Protein AF-A0A3D1LB36-F1 (afdb_monomer)

Foldseek 3Di:
DVVVVVVLVVLQVVLVVLLVVLVCCLVPVLVVLLVVLVLLLVQLVQLLVLCVVQDADPDAGSWWQFPNDTGRHQVVQLVSVVVVQVPADAQDWAFTGADSRFTWTWHQDDPVRFIWIWGDTSDTFIFGDDPDSNVRSVRVVVSSVCSVVVSVVSVVVSVVSVVVNVVSVVSRPDDRDD

Sequence (178 aa):
MDVDVARLKLMRASHQSQQYKLEDNLLRYFPEQIEAAKNAIAGLETDMQTVAAHPHPTDGFAGMEVKGDLLTDKDNAGAALLEAFKEVKDSEPVPVGSYRGFQTALTAEGFYMDCILTLKGQMSHRVELGKDARGNLTRIDNVLNAIPARLNSQKVYLENLYAQMEAAKTELGKPFPQ

Nearest PDB structures (foldseek):
  6pwb-assembly1_AR  TM=3.846E-01  e=2.590E+00  Leptospira biflexa serovar Patoc strain 'Patoc 1 (Paris)'
  1g73-assembly2_B  TM=5.240E-01  e=9.668E+00  Homo sapiens
  3ppt-assembly1_A  TM=4.320E-01  e=4.278E+00  Doryteuthis pealeii

Radius of gyration: 24.45 Å; Cα contacts (8 Å, |Δi|>4): 223; chains: 1; bounding box: 52×22×76 Å

Solvent-accessible surface area (backbone atoms only — not comparable to full-atom values): 9719 Å² total; per-residue (Å²): 111,73,67,57,55,54,50,54,52,50,52,52,52,51,51,53,53,49,45,56,51,42,52,50,34,66,74,44,52,50,56,53,54,47,51,51,35,51,54,50,41,56,22,43,55,52,40,50,50,41,40,65,77,34,60,71,52,96,74,83,61,72,40,35,33,49,80,81,44,81,28,65,48,64,67,61,38,22,48,49,53,57,56,57,50,74,74,52,86,40,71,65,73,42,79,39,35,35,47,53,85,21,45,28,26,37,27,24,41,75,95,85,48,48,38,32,42,34,39,43,59,77,43,79,46,75,34,81,51,66,92,46,37,64,58,35,56,51,50,50,51,50,55,63,70,40,46,66,59,54,38,50,53,38,53,54,48,43,54,50,50,53,55,50,50,54,52,43,60,67,57,48,86,63,76,81,85,129

pLDDT: mean 94.03, std 5.89, range [62.91, 98.81]

Secondary structure (DSSP, 8-state):
-HHHHHHHHHHHHHHHHHHHHHHHIIIIIHHHHHHHHHHHHHHHHHHHHHHHHSPPPSSS---EEETTEEE-SHHHHHHHHHHHHTT--SSS-EEEEEETTEEEEEEEETTTTEEEEEEESSSEEEEEE-S-HHHHHHHHHHHHHTHHHHHHHHHHHHHHHHHHHHHHHHHTTPPPP-

Mean predicted aligned error: 5.09 Å

Structure (mmCIF, N/CA/C/O backbone):
data_AF-A0A3D1LB36-F1
#
_entry.id   AF-A0A3D1LB36-F1
#
loop_
_atom_site.group_PDB
_atom_site.id
_atom_site.type_symbol
_atom_site.label_atom_id
_atom_site.label_alt_id
_atom_site.label_comp_id
_atom_site.label_asym_id
_atom_site.label_entity_id
_atom_site.label_seq_id
_atom_site.pdbx_PDB_ins_code
_atom_site.Cartn_x
_atom_site.Cartn_y
_atom_site.Cartn_z
_atom_site.occupancy
_atom_site.B_iso_or_equiv
_atom_site.auth_seq_id
_atom_site.auth_comp_id
_atom_site.auth_asym_id
_atom_site.auth_atom_id
_atom_site.pdbx_PDB_model_num
ATOM 1 N N . MET A 1 1 ? -18.351 -12.244 52.037 1.00 62.91 1 MET A N 1
ATOM 2 C CA . MET A 1 1 ? -18.843 -10.890 52.379 1.00 62.91 1 MET A CA 1
ATOM 3 C C . MET A 1 1 ? -17.861 -9.813 51.919 1.00 62.91 1 MET A C 1
ATOM 5 O O . MET A 1 1 ? -18.181 -9.172 50.931 1.00 62.91 1 MET A O 1
ATOM 9 N N . ASP A 1 2 ? -16.657 -9.653 52.487 1.00 72.06 2 ASP A N 1
ATOM 10 C CA . ASP A 1 2 ? -15.726 -8.594 52.017 1.00 72.06 2 ASP A CA 1
ATOM 11 C C . ASP A 1 2 ? -15.156 -8.820 50.602 1.00 72.06 2 ASP A C 1
ATOM 13 O O . ASP A 1 2 ? -15.007 -7.876 49.823 1.00 72.06 2 ASP A O 1
ATOM 17 N N . VAL A 1 3 ? -14.895 -10.077 50.229 1.00 77.75 3 VAL A N 1
ATOM 18 C CA . VAL A 1 3 ? -14.378 -10.441 48.894 1.00 77.75 3 VAL A CA 1
ATOM 19 C C . VAL A 1 3 ? -15.403 -10.157 47.788 1.00 77.75 3 VAL A C 1
ATOM 21 O O . VAL A 1 3 ? -15.044 -9.666 46.717 1.00 77.75 3 VAL A O 1
ATOM 24 N N . ASP A 1 4 ? -16.687 -10.397 48.058 1.00 80.50 4 ASP A N 1
ATOM 25 C CA . ASP A 1 4 ? -17.778 -10.199 47.094 1.00 80.50 4 ASP A CA 1
ATOM 26 C C . ASP A 1 4 ? -18.005 -8.708 46.810 1.00 80.50 4 ASP A C 1
ATOM 28 O O . ASP A 1 4 ? -18.163 -8.298 45.659 1.00 80.50 4 ASP A O 1
ATOM 32 N N . VAL A 1 5 ? -17.921 -7.871 47.849 1.00 82.25 5 VAL A N 1
ATOM 33 C CA . VAL A 1 5 ? -18.026 -6.409 47.732 1.00 82.25 5 VAL A CA 1
ATOM 34 C C . VAL A 1 5 ? -16.826 -5.822 46.983 1.00 82.25 5 VAL A C 1
ATOM 36 O O . VAL A 1 5 ? -17.001 -4.944 46.134 1.00 82.25 5 VAL A O 1
ATOM 39 N N . ALA A 1 6 ? -15.609 -6.304 47.255 1.00 83.25 6 ALA A N 1
ATOM 40 C CA . ALA A 1 6 ? -14.412 -5.878 46.529 1.00 83.25 6 ALA A CA 1
ATOM 41 C C . ALA A 1 6 ? -14.496 -6.238 45.035 1.00 83.25 6 ALA A C 1
ATOM 43 O O . ALA A 1 6 ? -14.196 -5.403 44.176 1.00 83.25 6 ALA A O 1
ATOM 44 N N . ARG A 1 7 ? -14.983 -7.445 44.718 1.00 84.75 7 ARG A N 1
ATOM 45 C CA . ARG A 1 7 ? -15.194 -7.908 43.340 1.00 84.75 7 ARG A CA 1
ATOM 46 C C . ARG A 1 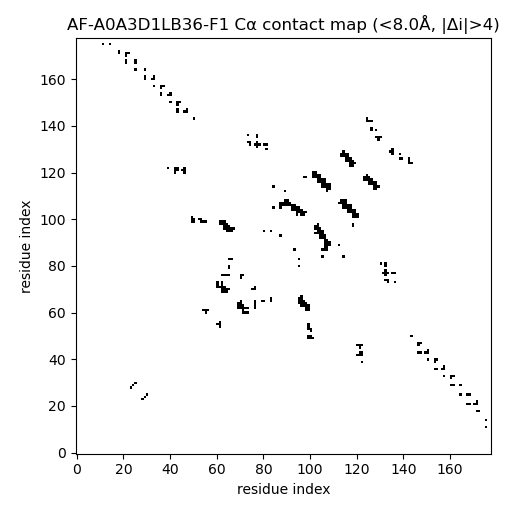7 ? -16.232 -7.060 42.600 1.00 84.75 7 ARG A C 1
ATOM 48 O O . ARG A 1 7 ? -15.962 -6.623 41.483 1.00 84.75 7 ARG A O 1
ATOM 55 N N . LEU A 1 8 ? -17.371 -6.768 43.229 1.00 87.50 8 LEU A N 1
ATOM 56 C CA . LEU A 1 8 ? -18.418 -5.906 42.664 1.00 87.50 8 LEU A CA 1
ATOM 57 C C . LEU A 1 8 ? -17.908 -4.489 42.361 1.00 87.50 8 LEU A C 1
ATOM 59 O O . LEU A 1 8 ? -18.172 -3.949 41.287 1.00 87.50 8 LEU A O 1
ATOM 63 N N . LYS A 1 9 ? -17.130 -3.888 43.273 1.00 86.69 9 LYS A N 1
ATOM 64 C CA . LYS A 1 9 ? -16.525 -2.561 43.056 1.00 86.69 9 LYS A CA 1
ATOM 65 C C . LYS A 1 9 ? -15.567 -2.553 41.865 1.00 86.69 9 LYS A C 1
ATOM 67 O O . LYS A 1 9 ? -15.630 -1.633 41.051 1.00 86.69 9 LYS A O 1
ATOM 72 N N . LEU A 1 10 ? -14.721 -3.579 41.741 1.00 89.69 10 LEU A N 1
ATOM 73 C CA . LEU A 1 10 ? -13.804 -3.720 40.609 1.00 89.69 10 LEU A CA 1
ATOM 74 C C . LEU A 1 10 ? -14.565 -3.851 39.283 1.00 89.69 10 LEU A C 1
ATOM 76 O O . LEU A 1 10 ? -14.235 -3.171 38.313 1.00 89.69 10 LEU A O 1
ATOM 80 N N . MET A 1 11 ? -15.613 -4.678 39.249 1.00 89.50 11 MET A N 1
ATOM 81 C CA . MET A 1 11 ? -16.450 -4.857 38.059 1.00 89.50 11 MET A CA 1
ATOM 82 C C . MET A 1 11 ? -17.141 -3.552 37.644 1.00 89.50 11 MET A C 1
ATOM 84 O O . MET A 1 11 ? -17.136 -3.206 36.464 1.00 89.50 11 MET A O 1
ATOM 88 N N . ARG A 1 12 ? -17.665 -2.781 38.603 1.00 88.69 12 ARG A N 1
ATOM 89 C CA . ARG A 1 12 ? -18.282 -1.476 38.331 1.00 88.69 12 ARG A CA 1
ATOM 90 C C . ARG A 1 12 ? -17.274 -0.460 37.787 1.00 88.69 12 ARG A C 1
ATOM 92 O O . ARG A 1 12 ? -17.586 0.248 36.832 1.00 88.69 12 ARG A O 1
ATOM 99 N N . ALA A 1 13 ? -16.069 -0.410 38.356 1.00 90.50 13 ALA A N 1
ATOM 100 C CA . ALA A 1 13 ? -14.991 0.444 37.856 1.00 90.50 13 ALA A CA 1
ATOM 101 C C . ALA A 1 13 ? -14.563 0.052 36.428 1.00 90.50 13 ALA A C 1
ATOM 103 O O . ALA A 1 13 ? -14.391 0.921 35.574 1.00 90.50 13 ALA A O 1
ATOM 104 N N . SER A 1 14 ? -14.469 -1.252 36.142 1.00 90.38 14 SER A N 1
ATOM 105 C CA . SER A 1 14 ? -14.195 -1.768 34.796 1.00 90.38 14 SER A CA 1
ATOM 106 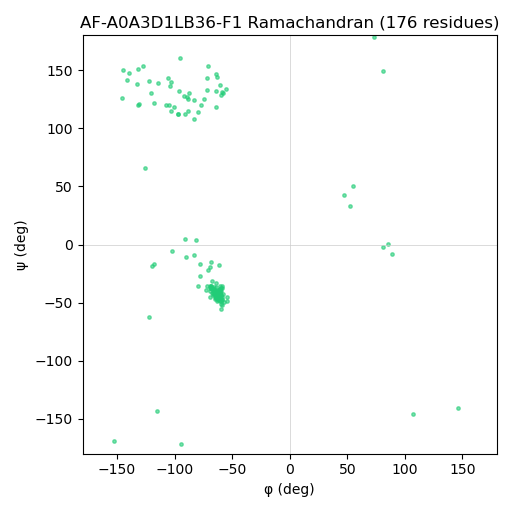C C . SER A 1 14 ? -15.283 -1.367 33.800 1.00 90.38 14 SER A C 1
ATOM 108 O O . SER A 1 14 ? -14.967 -0.898 32.710 1.00 90.38 14 SER A O 1
ATOM 110 N N . HIS A 1 15 ? -16.556 -1.498 34.180 1.00 91.38 15 HIS A N 1
ATOM 111 C CA . HIS A 1 15 ? -17.682 -1.087 33.344 1.00 91.38 15 HIS A CA 1
ATOM 112 C C . HIS A 1 15 ? -17.633 0.412 33.030 1.00 91.38 15 HIS A C 1
ATOM 114 O O . HIS A 1 15 ? -17.757 0.809 31.878 1.00 91.38 15 HIS A O 1
ATOM 120 N N . GLN A 1 16 ? -17.385 1.258 34.033 1.00 91.62 16 GLN A N 1
ATOM 121 C CA . GLN A 1 16 ? -17.263 2.699 33.819 1.00 91.62 16 GLN A CA 1
ATOM 122 C C . GLN A 1 16 ? -16.087 3.048 32.892 1.00 91.62 16 GLN A C 1
ATOM 124 O O . GLN A 1 16 ? -16.238 3.866 31.989 1.00 91.62 16 GLN A O 1
ATOM 129 N N . SER A 1 17 ? -14.934 2.392 33.058 1.00 93.56 17 SER A N 1
ATOM 130 C CA . SER A 1 17 ? -13.799 2.566 32.143 1.00 93.56 17 SER A CA 1
ATOM 131 C C . SER A 1 17 ? -14.138 2.134 30.713 1.00 93.56 17 SER A C 1
ATOM 133 O O . SER A 1 17 ? -13.740 2.806 29.764 1.00 93.56 17 SER A O 1
ATOM 135 N N . GLN A 1 18 ? -14.888 1.041 30.547 1.00 93.69 18 GLN A N 1
ATOM 136 C CA . GLN A 1 18 ? -15.347 0.584 29.237 1.00 93.69 18 GLN A CA 1
ATOM 137 C C . GLN A 1 18 ? -16.259 1.617 28.567 1.00 93.69 18 GLN A C 1
ATOM 139 O O . GLN A 1 18 ? -16.066 1.896 27.389 1.00 93.69 18 GLN A O 1
ATOM 144 N N . GLN A 1 19 ? -17.194 2.216 29.308 1.00 95.69 19 GLN A N 1
ATOM 145 C CA . GLN A 1 19 ? -18.080 3.260 28.783 1.00 95.69 19 GLN A CA 1
ATOM 146 C C . GLN A 1 19 ? -17.279 4.463 28.260 1.00 95.69 19 GLN A C 1
ATOM 148 O O . GLN A 1 19 ? -17.449 4.839 27.106 1.00 95.69 19 GLN A O 1
ATOM 153 N N . TYR A 1 20 ? -16.310 4.974 29.030 1.00 94.19 20 TYR A N 1
ATOM 154 C CA . TYR A 1 20 ? -15.452 6.074 28.563 1.00 94.19 20 TYR A CA 1
ATOM 155 C C . TYR A 1 20 ? -14.645 5.723 27.307 1.00 94.19 20 TYR A C 1
ATOM 157 O O . TYR A 1 20 ? -14.489 6.557 26.419 1.00 94.19 20 TYR A O 1
ATOM 165 N N . LYS A 1 21 ? -14.148 4.484 27.197 1.00 94.94 21 LYS A N 1
ATOM 166 C CA . LYS A 1 21 ? -13.454 4.027 25.982 1.00 94.94 21 LYS A CA 1
ATOM 167 C C . LYS A 1 21 ? -14.388 3.955 24.776 1.00 94.94 21 LYS A C 1
ATOM 169 O O . LYS A 1 21 ? -13.963 4.269 23.671 1.00 94.94 21 LYS A O 1
ATOM 174 N N . LEU A 1 22 ? -15.636 3.525 24.968 1.00 96.12 22 LEU A N 1
ATOM 175 C CA . LEU A 1 22 ? -16.630 3.505 23.894 1.00 96.12 22 LEU A CA 1
ATOM 176 C C . LEU A 1 22 ? -16.950 4.927 23.421 1.00 96.12 22 LEU A C 1
ATOM 178 O O . LEU A 1 22 ? -16.985 5.149 22.216 1.00 96.12 22 LEU A O 1
ATOM 182 N N . GLU A 1 23 ? -17.115 5.884 24.338 1.00 95.88 23 GLU A N 1
ATOM 183 C CA . GLU A 1 23 ? -17.324 7.298 23.991 1.00 95.88 23 GLU A CA 1
ATOM 184 C C . GLU A 1 23 ? -16.158 7.857 23.169 1.00 95.88 23 GLU A C 1
ATOM 186 O O . GLU A 1 23 ? -16.380 8.387 22.081 1.00 95.88 23 GLU A O 1
ATOM 191 N N . ASP A 1 24 ? -14.920 7.690 23.645 1.00 96.44 24 ASP A N 1
ATOM 192 C CA . ASP A 1 24 ? -13.728 8.171 22.937 1.00 96.44 24 ASP A CA 1
ATOM 193 C C . ASP A 1 24 ? -13.589 7.519 21.553 1.00 96.44 24 ASP A C 1
ATOM 195 O O . ASP A 1 24 ? -13.379 8.202 20.547 1.00 96.44 24 ASP A O 1
ATOM 199 N N . ASN A 1 25 ? -13.818 6.205 21.469 1.00 97.19 25 ASN A N 1
ATOM 200 C CA . ASN A 1 25 ? -13.751 5.493 20.200 1.00 97.19 25 ASN A CA 1
ATOM 201 C C . ASN A 1 25 ? -14.805 5.984 19.199 1.00 97.19 25 ASN A C 1
ATOM 203 O O . ASN A 1 25 ? -14.511 6.120 18.012 1.00 97.19 25 ASN A O 1
ATOM 207 N N . LEU A 1 26 ? -16.033 6.240 19.657 1.00 97.62 26 LEU A N 1
ATOM 208 C CA . LEU A 1 26 ? -17.128 6.732 18.818 1.00 97.62 26 LEU A CA 1
ATOM 209 C C . LEU A 1 26 ? -16.906 8.170 18.351 1.00 97.62 26 LEU A C 1
ATOM 211 O O . LEU A 1 26 ? -17.276 8.503 17.226 1.00 97.62 26 LEU A O 1
ATOM 215 N N . LEU A 1 27 ? -16.306 9.009 19.196 1.00 97.38 27 LEU A N 1
ATOM 216 C CA . LEU A 1 27 ? -16.047 10.413 18.886 1.00 97.38 27 LEU A CA 1
ATOM 217 C C . LEU A 1 27 ? -14.818 10.609 17.996 1.00 97.38 27 LEU A C 1
ATOM 219 O O . LEU A 1 27 ? -14.816 11.521 17.172 1.00 97.38 27 LEU A O 1
ATOM 223 N N . ARG A 1 28 ? -13.776 9.791 18.175 1.00 97.44 28 ARG A N 1
ATOM 224 C CA . ARG A 1 28 ? -12.467 10.005 17.544 1.00 97.44 28 ARG A CA 1
ATOM 225 C C . ARG A 1 28 ? -12.028 8.835 16.682 1.00 97.44 28 ARG A C 1
ATOM 227 O O . ARG A 1 28 ? -11.896 8.983 15.471 1.00 97.44 28 ARG A O 1
ATOM 234 N N . TYR A 1 29 ? -11.844 7.665 17.293 1.00 97.81 29 TYR A N 1
ATOM 235 C CA . TYR A 1 29 ? -11.205 6.526 16.632 1.00 97.81 29 TYR A CA 1
ATOM 236 C C . TYR A 1 29 ? -11.956 6.064 15.377 1.00 97.81 29 TYR A C 1
ATOM 238 O O . TYR A 1 29 ? -11.369 6.013 14.301 1.00 97.81 29 TYR A O 1
ATOM 246 N N . PHE A 1 30 ? -13.249 5.737 15.480 1.00 98.25 30 PHE A N 1
ATOM 247 C CA . PHE A 1 30 ? -14.000 5.221 14.333 1.00 98.25 30 PHE A CA 1
ATOM 248 C C . PHE A 1 30 ? -14.093 6.238 13.187 1.00 98.25 30 PHE A C 1
ATOM 250 O O . PHE A 1 30 ? -13.777 5.844 12.064 1.00 98.25 30 PHE A O 1
ATOM 257 N N . PRO A 1 31 ? -14.461 7.519 13.414 1.00 98.44 31 PRO A N 1
ATOM 258 C CA . PRO A 1 31 ? -14.445 8.525 12.353 1.00 98.44 31 PRO A CA 1
ATOM 259 C C . PRO A 1 31 ? -13.087 8.649 11.651 1.00 98.44 31 PRO A C 1
ATOM 261 O O . PRO A 1 31 ? -13.041 8.575 10.423 1.00 98.44 31 PRO A O 1
ATOM 264 N N . GLU A 1 32 ? -11.994 8.757 12.416 1.00 98.38 32 GLU A N 1
ATOM 265 C CA . GLU A 1 32 ? -10.632 8.881 11.876 1.00 98.38 32 GLU A CA 1
ATOM 266 C C . GLU A 1 32 ? -10.250 7.651 11.028 1.00 98.38 32 GLU A C 1
ATOM 268 O O . GLU A 1 32 ? -9.761 7.784 9.904 1.00 98.38 32 GLU A O 1
ATOM 273 N N . GLN A 1 33 ? -10.521 6.437 11.521 1.00 98.50 33 GLN A N 1
ATOM 274 C CA . GLN A 1 33 ? -10.206 5.197 10.801 1.00 98.50 33 GLN A CA 1
ATOM 275 C C . GLN A 1 33 ? -11.070 5.000 9.549 1.00 98.50 33 GLN A C 1
ATOM 277 O O . GLN A 1 33 ? -10.576 4.528 8.525 1.00 98.50 33 GLN A O 1
ATOM 282 N N . ILE A 1 34 ? -12.352 5.371 9.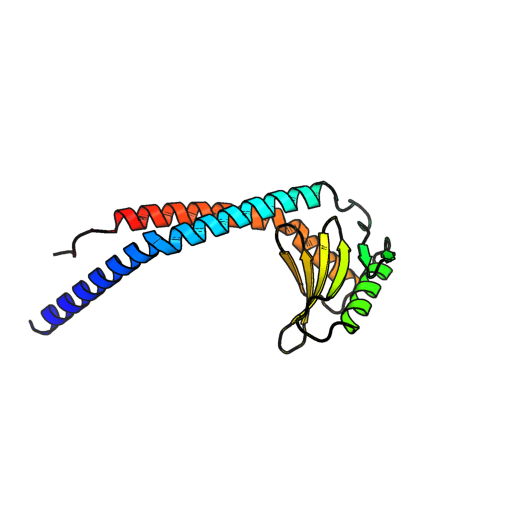607 1.00 98.75 34 ILE A N 1
ATOM 283 C CA . ILE A 1 34 ? -13.272 5.307 8.466 1.00 98.75 34 ILE A CA 1
ATOM 284 C C . ILE A 1 34 ? -12.811 6.256 7.359 1.00 98.75 34 ILE A C 1
ATOM 286 O O . ILE A 1 34 ? -12.796 5.868 6.189 1.00 98.75 34 ILE A O 1
ATOM 290 N N . GLU A 1 35 ? -12.436 7.488 7.706 1.00 98.69 35 GLU A N 1
ATOM 291 C CA . GLU A 1 35 ? -11.928 8.458 6.736 1.00 98.69 35 GLU A CA 1
ATOM 292 C C . GLU A 1 35 ? -10.618 7.971 6.102 1.00 98.69 35 GLU A C 1
ATOM 294 O O . GLU A 1 35 ? -10.492 7.955 4.875 1.00 98.69 35 GLU A O 1
ATOM 299 N N . ALA A 1 36 ? -9.683 7.470 6.915 1.00 98.50 36 ALA A N 1
ATOM 300 C CA . ALA A 1 36 ? -8.433 6.897 6.426 1.00 98.50 36 ALA A CA 1
ATOM 301 C C . ALA A 1 36 ? -8.665 5.715 5.467 1.00 98.50 36 ALA A C 1
ATOM 303 O O . ALA A 1 36 ? -8.060 5.666 4.393 1.00 98.50 36 ALA A O 1
ATOM 304 N N . ALA A 1 37 ? -9.572 4.792 5.807 1.00 98.62 37 ALA A N 1
ATOM 305 C CA . ALA A 1 37 ? -9.912 3.654 4.955 1.00 98.62 37 ALA A CA 1
ATOM 306 C C . ALA A 1 37 ? -10.564 4.096 3.633 1.00 98.62 37 ALA A C 1
ATOM 308 O O . ALA A 1 37 ? -10.207 3.583 2.573 1.00 98.62 37 ALA A O 1
ATOM 309 N N . LYS A 1 38 ? -11.464 5.088 3.659 1.00 98.75 38 LYS A N 1
ATOM 310 C CA . LYS A 1 38 ? -12.062 5.665 2.440 1.00 98.75 38 LYS A CA 1
ATOM 311 C C . LYS A 1 38 ? -11.017 6.304 1.530 1.00 98.75 38 LYS A C 1
ATOM 313 O O . LYS A 1 38 ? -11.022 6.043 0.329 1.00 98.75 38 LYS A O 1
ATOM 318 N N . ASN A 1 39 ? -10.102 7.087 2.100 1.00 98.62 39 ASN A N 1
ATOM 319 C CA . ASN A 1 39 ? -9.014 7.712 1.349 1.00 98.62 39 ASN A CA 1
ATOM 320 C C . ASN A 1 39 ? -8.086 6.653 0.734 1.00 98.62 39 ASN A C 1
ATOM 322 O O . ASN A 1 39 ? -7.722 6.757 -0.437 1.00 98.62 39 ASN A O 1
ATOM 326 N N . ALA A 1 40 ? -7.764 5.593 1.482 1.00 98.56 40 ALA A N 1
ATOM 327 C CA . ALA A 1 40 ? -6.975 4.475 0.972 1.00 98.56 40 ALA A CA 1
ATOM 328 C C . ALA A 1 40 ? -7.683 3.732 -0.174 1.00 98.56 40 ALA A C 1
ATOM 330 O O . ALA A 1 40 ? -7.039 3.400 -1.167 1.00 98.56 40 ALA A O 1
ATOM 331 N N . ILE A 1 41 ? -8.995 3.494 -0.068 1.00 98.81 41 ILE A N 1
ATOM 332 C CA . ILE A 1 41 ? -9.806 2.882 -1.133 1.00 98.81 41 ILE A CA 1
ATOM 333 C C . ILE A 1 41 ? -9.761 3.742 -2.399 1.00 98.81 41 ILE A C 1
ATOM 335 O O . ILE A 1 41 ? -9.416 3.223 -3.457 1.00 98.81 41 ILE A O 1
ATOM 339 N N . ALA A 1 42 ? -10.030 5.046 -2.291 1.00 98.81 42 ALA A N 1
ATOM 340 C CA . ALA A 1 42 ? -10.017 5.956 -3.438 1.00 98.81 42 ALA A CA 1
ATOM 341 C C . ALA A 1 42 ? -8.632 6.030 -4.113 1.00 98.81 42 ALA A C 1
ATOM 343 O O . ALA A 1 42 ? -8.520 6.006 -5.343 1.00 98.81 42 ALA A O 1
ATOM 344 N N . GLY A 1 43 ? -7.562 6.063 -3.312 1.00 98.75 43 GLY A N 1
ATOM 345 C CA . GLY A 1 43 ? -6.191 6.029 -3.817 1.00 98.75 43 GLY A CA 1
ATOM 346 C C . GLY A 1 43 ? -5.865 4.722 -4.543 1.00 98.75 43 GLY A C 1
ATOM 347 O O . GLY A 1 43 ? -5.336 4.752 -5.651 1.00 98.75 43 GLY A O 1
ATOM 348 N N . LEU A 1 44 ? -6.230 3.571 -3.968 1.00 98.75 44 LEU A N 1
ATOM 349 C CA . LEU A 1 44 ? -6.018 2.262 -4.596 1.00 98.75 44 LEU A CA 1
ATOM 350 C C . LEU A 1 44 ? -6.846 2.086 -5.876 1.00 98.75 44 LEU A C 1
ATOM 352 O O . LEU A 1 44 ? -6.352 1.494 -6.831 1.00 98.75 44 LEU A O 1
ATOM 356 N N . GLU A 1 45 ? -8.074 2.607 -5.929 1.00 98.69 45 GLU A N 1
ATOM 357 C CA . GLU A 1 45 ? -8.895 2.601 -7.148 1.00 98.69 45 GLU A CA 1
ATOM 358 C C . GLU A 1 45 ? -8.253 3.435 -8.263 1.00 98.69 45 GLU A C 1
ATOM 360 O O . GLU A 1 45 ? -8.220 2.998 -9.413 1.00 98.69 45 GLU A O 1
ATOM 365 N N . THR A 1 46 ? -7.671 4.587 -7.920 1.00 98.69 46 THR A N 1
ATOM 366 C CA . THR A 1 46 ? -6.906 5.406 -8.874 1.00 98.69 46 THR A CA 1
ATOM 367 C C . THR A 1 46 ? -5.656 4.665 -9.354 1.00 98.69 46 THR A C 1
ATOM 369 O O . THR A 1 46 ? -5.399 4.584 -10.5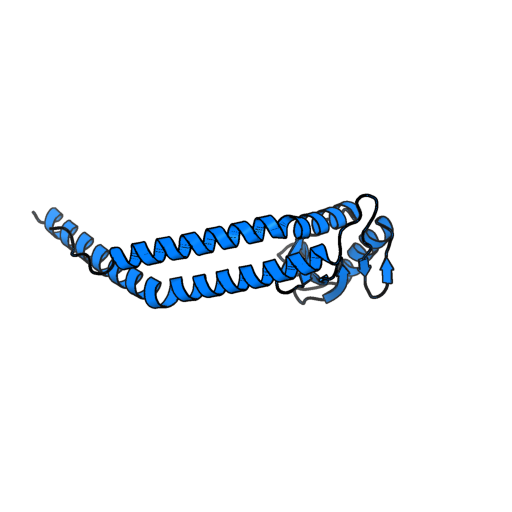52 1.00 98.69 46 THR A O 1
ATOM 372 N N . ASP A 1 47 ? -4.905 4.046 -8.443 1.00 98.62 47 ASP A N 1
ATOM 373 C CA . ASP A 1 47 ? -3.706 3.285 -8.801 1.00 98.62 47 ASP A CA 1
ATOM 374 C C . ASP A 1 47 ? -4.033 2.059 -9.671 1.00 98.62 47 ASP A C 1
ATOM 376 O O . ASP A 1 47 ? -3.265 1.720 -10.572 1.00 98.62 47 ASP A O 1
ATOM 380 N N . MET A 1 48 ? -5.193 1.418 -9.474 1.00 98.00 48 MET A N 1
ATOM 381 C CA . MET A 1 48 ? -5.674 0.358 -10.369 1.00 98.00 48 MET A CA 1
ATOM 382 C C . MET A 1 48 ? -5.896 0.864 -11.796 1.00 98.00 48 MET A C 1
ATOM 384 O O . MET A 1 48 ? -5.576 0.148 -12.746 1.00 98.00 48 MET A O 1
ATOM 388 N N . GLN A 1 49 ? -6.412 2.084 -11.962 1.00 98.25 49 GLN A N 1
ATOM 389 C CA . GLN A 1 49 ? -6.552 2.697 -13.285 1.00 98.25 49 GLN A CA 1
ATOM 390 C C . GLN A 1 49 ? -5.180 2.946 -13.920 1.00 98.25 49 GLN A C 1
ATOM 392 O O . GLN A 1 49 ? -5.000 2.648 -15.099 1.00 98.25 49 GLN A O 1
ATOM 397 N N . THR A 1 50 ? -4.191 3.397 -13.140 1.00 98.38 50 THR A N 1
ATOM 398 C CA . THR A 1 50 ? -2.804 3.553 -13.611 1.00 98.38 50 THR A CA 1
ATOM 399 C C . THR A 1 50 ? -2.230 2.229 -14.116 1.00 98.38 50 THR A C 1
ATOM 401 O O . THR A 1 50 ? -1.695 2.182 -15.224 1.00 98.38 50 THR A O 1
ATOM 404 N N . VAL A 1 51 ? -2.392 1.138 -13.359 1.00 96.81 51 VAL A N 1
ATOM 405 C CA . VAL A 1 51 ? -1.947 -0.209 -13.766 1.00 96.81 51 VAL A CA 1
ATOM 406 C C . VAL A 1 51 ? -2.662 -0.682 -15.034 1.00 96.81 51 VAL A C 1
ATOM 408 O O . VAL A 1 51 ? -2.024 -1.280 -15.901 1.00 96.81 51 VAL A O 1
ATOM 411 N N . ALA A 1 52 ? -3.966 -0.419 -15.155 1.00 96.56 52 ALA A N 1
ATOM 412 C CA . ALA A 1 52 ? -4.757 -0.794 -16.326 1.00 96.56 52 ALA A CA 1
ATOM 413 C C . ALA A 1 52 ? -4.363 0.000 -17.583 1.00 96.56 52 ALA A C 1
ATOM 415 O O . ALA A 1 52 ? -4.345 -0.563 -18.675 1.00 96.56 52 ALA A O 1
ATOM 416 N N . ALA A 1 53 ? -4.008 1.280 -17.431 1.00 97.56 53 ALA A N 1
ATOM 417 C CA . ALA A 1 53 ? -3.508 2.125 -18.516 1.00 97.56 53 ALA A CA 1
ATOM 418 C C . ALA A 1 53 ? -2.085 1.744 -18.970 1.00 97.56 53 ALA A C 1
ATOM 420 O O . ALA A 1 53 ? -1.703 2.036 -20.100 1.00 97.56 53 ALA A O 1
ATOM 421 N N . HIS A 1 54 ? -1.321 1.061 -18.112 1.00 96.50 54 HIS A N 1
ATOM 422 C CA . HIS A 1 54 ? 0.044 0.603 -18.385 1.00 96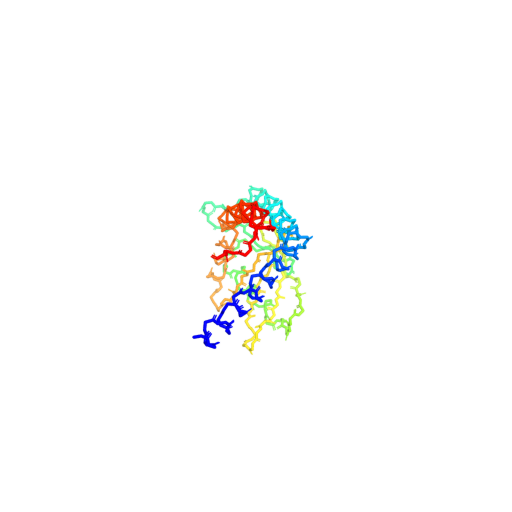.50 54 HIS A CA 1
ATOM 423 C C . HIS A 1 54 ? 0.156 -0.914 -18.150 1.00 96.50 54 HIS A C 1
ATOM 425 O O . HIS A 1 54 ? 0.817 -1.355 -17.199 1.00 96.50 54 HIS A O 1
ATOM 431 N N . PRO A 1 55 ? -0.525 -1.749 -18.957 1.00 94.38 55 PRO A N 1
ATOM 432 C CA . PRO A 1 55 ? -0.569 -3.190 -18.740 1.00 94.38 55 PRO A CA 1
ATOM 433 C C . PRO A 1 55 ? 0.827 -3.812 -18.863 1.00 94.38 55 PRO A C 1
ATOM 435 O O . PRO A 1 55 ? 1.638 -3.399 -19.690 1.00 94.38 55 PRO A O 1
ATOM 438 N N . HIS A 1 56 ? 1.113 -4.826 -18.044 1.00 93.00 56 HIS A N 1
ATOM 439 C CA . HIS A 1 56 ? 2.301 -5.647 -18.256 1.00 93.00 56 HIS A CA 1
ATOM 440 C C . HIS A 1 56 ? 2.059 -6.523 -19.498 1.00 93.00 56 HIS A C 1
ATOM 442 O O . HIS A 1 56 ? 0.986 -7.127 -19.596 1.00 93.00 56 HIS A O 1
ATOM 448 N N . PRO A 1 57 ? 3.007 -6.614 -20.446 1.00 90.94 57 PRO A N 1
ATOM 449 C CA . PRO A 1 57 ? 2.837 -7.450 -21.629 1.00 90.94 57 PRO A CA 1
ATOM 450 C C . PRO A 1 57 ? 2.739 -8.935 -21.249 1.00 90.94 57 PRO A C 1
ATOM 452 O O . PRO A 1 57 ? 3.361 -9.375 -20.284 1.00 90.94 57 PRO A O 1
ATOM 455 N N . THR A 1 58 ? 1.961 -9.721 -21.999 1.00 84.56 58 THR A N 1
ATOM 456 C CA . THR A 1 58 ? 1.827 -11.173 -21.760 1.00 84.56 58 THR A CA 1
ATOM 457 C C . THR A 1 58 ? 3.173 -11.882 -21.886 1.00 84.56 58 THR A C 1
ATOM 459 O O . THR A 1 58 ? 3.526 -12.683 -21.026 1.00 84.56 58 THR A O 1
ATOM 462 N N . ASP A 1 59 ? 3.944 -11.501 -22.905 1.00 84.12 59 ASP A N 1
ATOM 463 C CA . ASP A 1 59 ? 5.304 -11.963 -23.141 1.00 84.12 59 ASP A CA 1
ATOM 464 C C . ASP A 1 59 ? 6.256 -10.763 -23.138 1.00 84.12 59 ASP A C 1
ATOM 466 O O . ASP A 1 59 ? 6.025 -9.765 -23.822 1.00 84.12 59 ASP A O 1
ATOM 470 N N . GLY A 1 60 ? 7.344 -10.854 -22.372 1.00 86.56 60 GLY A N 1
ATOM 471 C CA . GLY A 1 60 ? 8.397 -9.836 -22.346 1.00 86.56 60 GLY A CA 1
ATOM 472 C C . GLY A 1 60 ? 8.420 -8.972 -21.084 1.00 86.56 60 GLY A C 1
ATOM 473 O O . GLY A 1 60 ? 8.218 -9.468 -19.970 1.00 86.56 60 GLY A O 1
ATOM 474 N N . PHE A 1 61 ? 8.788 -7.702 -21.256 1.00 92.00 61 PHE A N 1
ATOM 475 C CA . PHE A 1 61 ? 9.009 -6.719 -20.194 1.00 92.00 61 PHE A CA 1
ATOM 476 C C . PHE A 1 61 ? 8.303 -5.411 -20.540 1.00 92.00 61 PHE A C 1
ATOM 478 O O . PHE A 1 61 ? 8.356 -4.974 -21.686 1.00 92.00 61 PHE A O 1
ATOM 485 N N . ALA A 1 62 ? 7.665 -4.779 -19.553 1.00 92.69 62 ALA A N 1
ATOM 486 C CA . ALA A 1 62 ? 6.948 -3.518 -19.756 1.00 92.69 62 ALA A CA 1
ATOM 487 C C . ALA A 1 62 ? 7.871 -2.325 -20.074 1.00 92.69 62 ALA A C 1
ATOM 489 O O . ALA A 1 62 ? 7.394 -1.290 -20.534 1.00 92.69 62 ALA A O 1
ATOM 490 N N . GLY A 1 63 ? 9.177 -2.474 -19.839 1.00 94.81 63 GLY A N 1
ATOM 491 C CA . GLY A 1 63 ? 10.132 -1.378 -19.865 1.00 94.81 63 GLY A CA 1
ATOM 492 C C . GLY A 1 63 ? 10.125 -0.593 -18.553 1.00 94.81 63 GLY A C 1
ATOM 493 O O . GLY A 1 63 ? 9.108 -0.505 -17.863 1.00 94.81 63 GLY A O 1
ATOM 494 N N . MET A 1 64 ? 11.277 -0.040 -18.193 1.00 97.06 64 MET A N 1
ATOM 495 C CA . MET A 1 64 ? 11.464 0.776 -16.996 1.00 97.06 64 MET 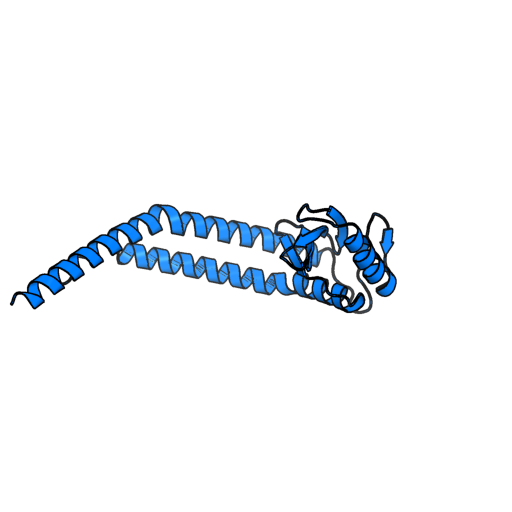A CA 1
ATOM 496 C C . MET A 1 64 ? 12.397 1.930 -17.319 1.00 97.06 64 MET A C 1
ATOM 498 O O . MET A 1 64 ? 13.373 1.755 -18.042 1.00 97.06 64 MET A O 1
ATOM 502 N N . GLU A 1 65 ? 12.114 3.095 -16.763 1.00 97.81 65 GLU A N 1
ATOM 503 C CA . GLU A 1 65 ? 13.053 4.203 -16.771 1.00 97.81 65 GLU A CA 1
ATOM 504 C C . GLU A 1 65 ? 13.899 4.147 -15.501 1.00 97.81 65 GLU A C 1
ATOM 506 O O . GLU A 1 65 ? 13.354 4.083 -14.396 1.00 97.81 65 GLU A O 1
ATOM 511 N N . VAL A 1 66 ? 15.221 4.188 -15.655 1.00 96.88 66 VAL A N 1
ATOM 512 C CA . VAL A 1 66 ? 16.172 4.273 -14.543 1.00 96.88 66 VAL A CA 1
ATOM 513 C C . VAL A 1 66 ? 17.173 5.377 -14.857 1.00 96.88 66 VAL A C 1
ATOM 515 O O . VAL A 1 66 ? 17.867 5.316 -15.864 1.00 96.88 66 VAL A O 1
ATOM 518 N N . LYS A 1 67 ? 17.240 6.402 -14.004 1.00 94.12 67 LYS A N 1
ATOM 519 C CA . LYS A 1 67 ? 18.118 7.576 -14.144 1.00 94.12 67 LYS A CA 1
ATOM 520 C C . LYS A 1 67 ? 18.007 8.288 -15.502 1.00 94.12 67 LYS A C 1
ATOM 522 O O . LYS A 1 67 ? 18.981 8.850 -15.990 1.00 94.12 67 LYS A O 1
ATOM 527 N N . GLY A 1 68 ? 16.809 8.293 -16.086 1.00 93.56 68 GLY A N 1
ATOM 528 C CA . GLY A 1 68 ? 16.527 8.910 -17.385 1.00 93.56 68 GLY A CA 1
ATOM 529 C C . GLY A 1 68 ? 16.744 7.993 -18.593 1.00 93.56 68 GLY A C 1
ATOM 530 O O . GLY A 1 68 ? 16.346 8.359 -19.697 1.00 93.56 68 GLY A O 1
ATOM 531 N N . ASP A 1 69 ? 17.309 6.797 -18.404 1.00 95.50 69 ASP A N 1
ATOM 532 C CA . ASP A 1 69 ? 17.456 5.809 -19.472 1.00 95.50 69 ASP A CA 1
ATOM 533 C C . ASP A 1 69 ? 16.220 4.907 -19.546 1.00 95.50 69 ASP A C 1
ATOM 535 O O . ASP A 1 69 ? 15.830 4.281 -18.557 1.00 95.50 69 ASP A O 1
ATOM 539 N N . LEU A 1 70 ? 15.616 4.802 -20.735 1.00 96.44 70 LEU A N 1
ATOM 540 C CA . LEU A 1 70 ? 14.514 3.875 -20.996 1.00 96.44 70 LEU A CA 1
ATOM 541 C C . LEU A 1 70 ? 15.062 2.481 -21.323 1.00 96.44 70 LEU A C 1
ATOM 543 O O . LEU A 1 70 ? 15.589 2.234 -22.409 1.00 96.44 70 LEU A O 1
ATOM 547 N N . LEU A 1 71 ? 14.889 1.553 -20.389 1.00 96.75 71 LEU A N 1
ATOM 548 C CA . LEU A 1 71 ? 15.403 0.192 -20.459 1.00 96.75 71 LEU A CA 1
ATOM 549 C C . LEU A 1 71 ? 14.268 -0.767 -20.814 1.00 96.75 71 LEU A C 1
ATOM 551 O O . LEU A 1 71 ? 13.328 -0.950 -20.046 1.00 96.75 71 LEU A O 1
ATOM 555 N N . THR A 1 72 ? 14.355 -1.393 -21.987 1.00 94.25 72 THR A N 1
ATOM 556 C CA . THR A 1 72 ? 13.354 -2.350 -22.500 1.00 94.25 72 THR A CA 1
ATOM 557 C C . THR A 1 72 ? 13.784 -3.812 -22.363 1.00 94.25 72 THR A C 1
ATOM 559 O O . THR A 1 72 ? 12.986 -4.716 -22.601 1.00 94.25 72 THR A O 1
ATOM 562 N N . ASP A 1 73 ? 15.021 -4.048 -21.924 1.00 93.81 73 ASP A N 1
ATOM 563 C CA . ASP A 1 73 ? 15.569 -5.366 -21.612 1.00 93.81 73 ASP A CA 1
ATOM 564 C C . ASP A 1 73 ? 15.617 -5.603 -20.091 1.00 93.81 73 ASP A C 1
ATOM 566 O O . ASP A 1 73 ? 15.957 -4.700 -19.321 1.00 93.81 73 ASP A O 1
ATOM 570 N N . LYS A 1 74 ? 15.283 -6.827 -19.652 1.00 93.25 74 LYS A N 1
ATOM 571 C CA . LYS A 1 74 ? 15.195 -7.177 -18.222 1.00 93.25 74 LYS A CA 1
ATOM 572 C C . LYS A 1 74 ? 16.553 -7.182 -17.530 1.00 93.25 74 LYS A C 1
ATOM 574 O O . LYS A 1 74 ? 16.629 -6.796 -16.364 1.00 93.25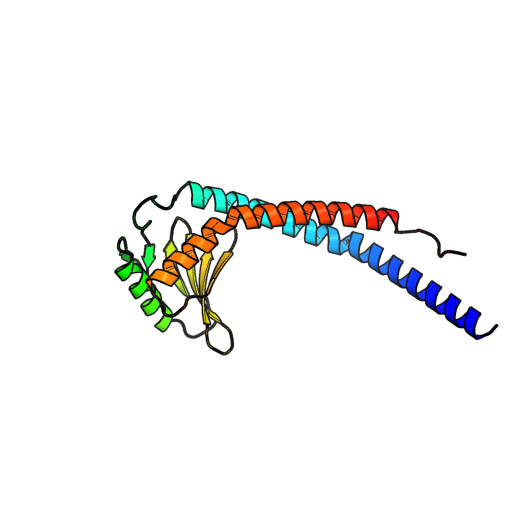 74 LYS A O 1
ATOM 579 N N . ASP A 1 75 ? 17.598 -7.640 -18.212 1.00 92.50 75 ASP A N 1
ATOM 580 C CA . ASP A 1 75 ? 18.934 -7.718 -17.624 1.00 92.50 75 ASP A CA 1
ATOM 581 C C . ASP A 1 75 ? 19.484 -6.314 -17.409 1.00 92.50 75 ASP A C 1
ATOM 583 O O . ASP A 1 75 ? 19.941 -5.990 -16.311 1.00 92.50 75 ASP A O 1
ATOM 587 N N . ASN A 1 76 ? 19.327 -5.450 -18.412 1.00 94.12 76 ASN A N 1
ATOM 588 C CA . ASN A 1 76 ? 19.747 -4.057 -18.323 1.00 94.12 76 ASN A CA 1
ATOM 589 C C . ASN A 1 76 ? 18.956 -3.284 -17.258 1.00 94.12 76 ASN A C 1
ATOM 591 O O . ASN A 1 76 ? 19.560 -2.593 -16.441 1.00 94.12 76 ASN A O 1
ATOM 595 N N . ALA A 1 77 ? 17.627 -3.432 -17.214 1.00 95.44 77 ALA A N 1
ATOM 596 C CA . ALA A 1 77 ? 16.787 -2.768 -16.214 1.00 95.44 77 ALA A CA 1
ATOM 597 C C . ALA A 1 77 ? 17.121 -3.203 -14.783 1.00 95.44 77 ALA A C 1
ATOM 599 O O . ALA A 1 77 ? 17.302 -2.367 -13.897 1.00 95.44 77 ALA A O 1
ATOM 600 N N . GLY A 1 78 ? 17.250 -4.513 -14.556 1.00 93.94 78 GLY A N 1
ATOM 601 C CA . GLY A 1 78 ? 17.590 -5.042 -13.241 1.00 93.94 78 GLY A CA 1
ATOM 602 C C . GLY A 1 78 ? 18.998 -4.636 -12.790 1.00 93.94 78 GLY A C 1
ATOM 603 O O . GLY A 1 78 ? 19.182 -4.276 -11.627 1.00 93.94 78 GLY A O 1
ATOM 604 N N . ALA A 1 79 ? 19.979 -4.642 -13.699 1.00 94.38 79 ALA A N 1
ATOM 605 C CA . ALA A 1 79 ? 21.333 -4.178 -13.405 1.00 94.38 79 ALA A CA 1
ATOM 606 C C . ALA A 1 79 ? 21.362 -2.677 -13.082 1.00 94.38 79 ALA A C 1
ATOM 608 O O . ALA A 1 79 ? 21.931 -2.289 -12.064 1.00 94.38 79 ALA A O 1
ATOM 609 N N . ALA A 1 80 ? 20.697 -1.842 -13.885 1.00 95.75 80 ALA A N 1
ATOM 610 C CA . ALA A 1 80 ? 20.632 -0.401 -13.655 1.00 95.75 80 ALA A CA 1
ATOM 611 C C . ALA A 1 80 ? 19.988 -0.056 -12.304 1.00 95.75 80 ALA A C 1
ATOM 613 O O . ALA A 1 80 ? 20.468 0.833 -11.603 1.00 95.75 80 ALA A O 1
ATOM 614 N N . LEU A 1 81 ? 18.947 -0.791 -11.899 1.00 94.81 81 LEU A N 1
ATOM 615 C CA . LEU A 1 81 ? 18.304 -0.611 -10.597 1.00 94.81 81 LEU A CA 1
ATOM 616 C C . LEU A 1 81 ? 19.251 -0.953 -9.432 1.00 94.81 81 LEU A C 1
ATOM 618 O O . LEU A 1 81 ? 19.314 -0.216 -8.448 1.00 94.81 81 LEU A O 1
ATOM 622 N N . LEU A 1 82 ? 20.014 -2.046 -9.550 1.00 93.44 82 LEU A N 1
ATOM 623 C CA . LEU A 1 82 ? 21.017 -2.431 -8.552 1.00 93.44 82 LEU A CA 1
ATOM 624 C C . LEU A 1 82 ? 22.181 -1.436 -8.480 1.00 93.44 82 LEU A C 1
ATOM 626 O O . LEU A 1 82 ? 22.669 -1.152 -7.388 1.00 93.44 82 LEU A O 1
ATOM 630 N N . GLU A 1 83 ? 22.623 -0.894 -9.616 1.00 93.88 83 GLU A N 1
ATOM 631 C CA . GLU A 1 83 ? 23.638 0.163 -9.636 1.00 93.88 83 GLU A CA 1
ATOM 632 C C . GLU A 1 83 ? 23.111 1.456 -9.007 1.00 93.88 83 GLU A C 1
ATOM 634 O O . GLU A 1 83 ? 23.802 2.059 -8.190 1.00 93.88 83 GLU A O 1
ATOM 639 N N . ALA A 1 84 ? 21.872 1.855 -9.313 1.00 93.56 84 ALA A N 1
ATOM 640 C CA . ALA A 1 84 ? 21.248 3.029 -8.708 1.00 93.56 84 ALA A CA 1
ATOM 641 C C . ALA A 1 84 ? 21.154 2.920 -7.179 1.00 93.56 84 ALA A C 1
ATOM 643 O O . ALA A 1 84 ? 21.377 3.910 -6.485 1.00 93.56 84 ALA A O 1
ATOM 644 N N . PHE A 1 85 ? 20.909 1.720 -6.645 1.00 88.94 85 PHE A N 1
ATOM 645 C CA . PHE A 1 85 ? 20.901 1.495 -5.200 1.00 88.94 85 PHE A CA 1
ATOM 646 C C . PHE A 1 85 ? 22.243 1.803 -4.523 1.00 88.94 85 PHE A C 1
ATOM 648 O O . PHE A 1 85 ? 22.244 2.333 -3.417 1.00 88.94 85 PHE A O 1
ATOM 655 N N . LYS A 1 86 ? 23.389 1.541 -5.164 1.00 88.62 86 LYS A N 1
ATOM 656 C CA . LYS A 1 86 ? 24.708 1.784 -4.541 1.00 88.62 86 LYS A CA 1
ATOM 657 C C . LYS A 1 86 ? 24.955 3.254 -4.187 1.00 88.62 86 LYS A C 1
ATOM 659 O O . LYS A 1 86 ? 25.858 3.553 -3.408 1.00 88.62 86 LYS A O 1
ATOM 664 N N . GLU A 1 87 ? 24.188 4.166 -4.775 1.00 85.62 87 GLU A N 1
ATOM 665 C 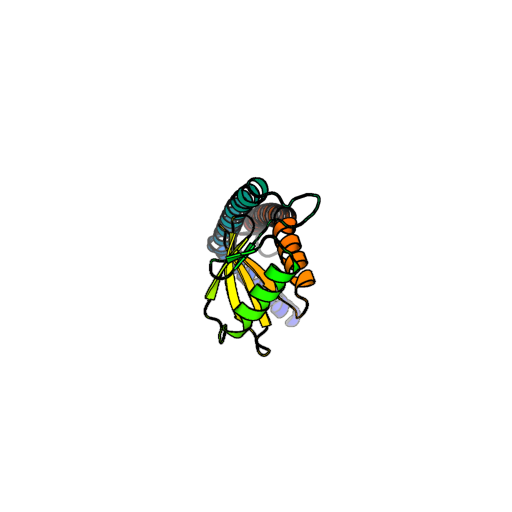CA . GLU A 1 87 ? 24.273 5.602 -4.513 1.00 85.62 87 GLU A CA 1
ATOM 666 C C . GLU A 1 87 ? 23.362 6.065 -3.368 1.00 85.62 87 GLU A C 1
ATOM 668 O O . GLU A 1 87 ? 23.524 7.186 -2.885 1.00 85.62 87 GLU A O 1
ATOM 673 N N . VAL A 1 88 ? 22.453 5.206 -2.899 1.00 87.88 88 VAL A N 1
ATOM 674 C CA . VAL A 1 88 ? 21.535 5.479 -1.788 1.00 87.88 88 VAL A CA 1
ATOM 675 C C . VAL A 1 88 ? 22.253 5.207 -0.470 1.00 87.88 88 VAL A C 1
ATOM 677 O O . VAL A 1 88 ? 22.800 4.125 -0.260 1.00 87.88 88 VAL A O 1
ATOM 680 N N . LYS A 1 89 ? 22.288 6.202 0.419 1.00 82.88 89 LYS A N 1
ATOM 681 C CA . LYS A 1 89 ? 23.123 6.167 1.635 1.00 82.88 89 LYS A CA 1
ATOM 682 C C . LYS A 1 89 ? 22.337 6.213 2.936 1.00 82.88 89 LYS A C 1
ATOM 684 O O . LYS A 1 89 ? 22.891 5.892 3.983 1.00 82.88 89 LYS A O 1
ATOM 689 N N . ASP A 1 90 ? 21.079 6.613 2.880 1.00 85.81 90 ASP A N 1
ATOM 690 C CA . ASP A 1 90 ? 20.245 6.847 4.046 1.00 85.81 90 ASP A CA 1
ATOM 691 C C . ASP A 1 90 ? 18.763 6.634 3.702 1.00 85.81 90 ASP A C 1
ATOM 693 O O . ASP A 1 90 ? 18.401 6.079 2.658 1.00 85.81 90 ASP A O 1
ATOM 697 N N . SER A 1 91 ? 17.900 7.038 4.628 1.00 88.94 91 SER A N 1
ATOM 698 C CA . SER A 1 91 ? 16.455 6.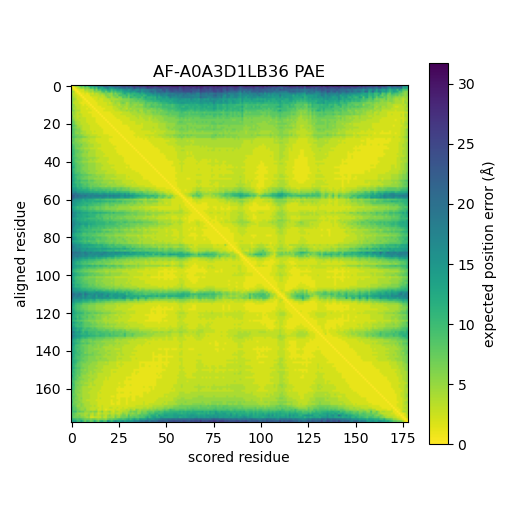930 4.490 1.00 88.94 91 SER A CA 1
ATOM 699 C C . SER A 1 91 ? 15.831 8.061 3.664 1.00 88.94 91 SER A C 1
ATOM 701 O O . SER A 1 91 ? 14.603 8.123 3.593 1.00 88.94 91 SER A O 1
ATOM 703 N N . GLU A 1 92 ? 16.615 8.978 3.084 1.00 91.00 92 GLU A N 1
ATOM 704 C CA . GLU A 1 92 ? 16.079 10.012 2.201 1.00 91.00 92 GLU A CA 1
ATOM 705 C C . GLU A 1 92 ? 15.699 9.392 0.844 1.00 91.00 92 GLU A C 1
ATOM 707 O O . GLU A 1 92 ? 16.524 8.728 0.212 1.00 91.00 92 GLU A O 1
ATOM 712 N N . PRO A 1 93 ? 14.447 9.561 0.370 1.00 93.44 93 PRO A N 1
ATOM 713 C CA . PRO A 1 93 ? 14.040 9.007 -0.915 1.00 93.44 93 PRO A CA 1
ATOM 714 C C . PRO A 1 93 ? 14.807 9.633 -2.078 1.00 93.44 93 PRO A C 1
ATOM 716 O O . PRO A 1 93 ? 14.661 10.822 -2.359 1.00 93.44 93 PRO A O 1
ATOM 719 N N . VAL A 1 94 ? 15.551 8.807 -2.812 1.00 95.06 94 VAL A N 1
ATOM 720 C CA . VAL A 1 94 ? 16.253 9.201 -4.037 1.00 95.06 94 VAL A CA 1
ATOM 721 C C . VAL A 1 94 ? 15.401 8.810 -5.247 1.00 95.06 94 VAL A C 1
ATOM 723 O O . VAL A 1 94 ? 15.230 7.612 -5.495 1.00 95.06 94 VAL A O 1
ATOM 726 N N . PRO A 1 95 ? 14.849 9.766 -6.018 1.00 96.12 95 PRO A N 1
ATOM 727 C CA . PRO A 1 95 ? 14.128 9.459 -7.249 1.00 96.12 95 PRO A CA 1
ATOM 728 C C . PRO A 1 95 ? 15.023 8.689 -8.220 1.00 96.12 95 PRO A C 1
ATOM 730 O O . PRO A 1 95 ? 16.153 9.097 -8.483 1.00 96.12 95 PRO A O 1
ATOM 733 N N . VAL A 1 96 ? 14.519 7.577 -8.753 1.00 96.12 96 VAL A N 1
ATOM 734 C CA . VAL A 1 96 ? 15.301 6.682 -9.615 1.00 96.12 96 VAL A CA 1
ATOM 735 C C . VAL A 1 96 ? 14.715 6.529 -11.015 1.00 96.12 96 VAL A C 1
ATOM 737 O O . VAL A 1 96 ? 15.456 6.176 -11.920 1.00 96.12 96 VAL A O 1
ATOM 740 N N . GLY A 1 97 ? 13.442 6.856 -11.239 1.00 97.31 97 GLY A N 1
ATOM 741 C CA . GLY A 1 97 ? 12.833 6.825 -12.573 1.00 97.31 97 GLY A CA 1
ATOM 742 C C . GLY A 1 97 ? 11.368 6.424 -12.518 1.00 97.31 97 GLY A C 1
ATOM 743 O O . GLY A 1 97 ? 10.668 6.803 -11.579 1.00 97.31 97 GLY A O 1
ATOM 744 N N . SER A 1 98 ? 10.889 5.624 -13.466 1.00 98.12 98 SER A N 1
ATOM 745 C CA . SER A 1 98 ? 9.472 5.271 -13.563 1.00 98.12 98 SER A CA 1
ATOM 746 C C . SER A 1 98 ? 9.231 3.837 -14.046 1.00 98.12 98 SER A C 1
ATOM 748 O O . SER A 1 98 ? 10.018 3.261 -14.795 1.00 98.12 98 SER A O 1
ATOM 750 N N . TYR A 1 99 ? 8.125 3.231 -13.604 1.00 98.12 99 TYR A N 1
ATOM 751 C CA . TYR A 1 99 ? 7.704 1.896 -14.032 1.00 98.12 99 TYR A CA 1
ATOM 752 C C . TYR A 1 99 ? 6.184 1.793 -14.100 1.00 98.12 99 TYR A C 1
ATOM 754 O O . TYR A 1 99 ? 5.498 2.088 -13.122 1.00 98.12 99 TYR A O 1
ATOM 762 N N . ARG A 1 100 ? 5.650 1.365 -15.253 1.00 97.19 100 ARG A N 1
ATOM 763 C CA . ARG A 1 100 ? 4.207 1.133 -15.483 1.00 97.19 100 ARG A CA 1
ATOM 764 C C . ARG A 1 100 ? 3.297 2.275 -14.993 1.00 97.19 100 ARG A C 1
ATOM 766 O O . ARG A 1 100 ? 2.256 2.037 -14.387 1.00 97.19 100 ARG A O 1
ATOM 773 N N . GLY A 1 101 ? 3.714 3.518 -15.246 1.00 97.06 101 GLY A N 1
ATOM 774 C CA . GLY A 1 101 ? 2.972 4.727 -14.871 1.00 97.06 101 GLY A CA 1
ATOM 775 C C . GLY A 1 101 ? 3.221 5.237 -13.446 1.00 97.06 101 GLY A C 1
ATOM 776 O O . GLY A 1 101 ? 2.652 6.258 -13.068 1.00 97.06 101 GLY A O 1
ATOM 777 N N . PHE A 1 102 ? 4.076 4.576 -12.662 1.00 98.50 102 PHE A N 1
ATOM 778 C CA . PHE A 1 102 ? 4.446 5.000 -11.310 1.00 98.50 102 PHE A CA 1
ATOM 779 C C . PHE A 1 102 ? 5.832 5.632 -11.293 1.00 98.50 102 PHE A C 1
ATOM 781 O O . PHE A 1 102 ? 6.774 5.085 -11.866 1.00 98.50 102 PHE A O 1
ATOM 788 N N . GLN A 1 103 ? 5.971 6.750 -10.582 1.00 98.38 103 GLN A N 1
ATOM 789 C CA . GLN A 1 103 ? 7.283 7.309 -10.258 1.00 98.38 103 GLN A CA 1
ATOM 790 C C . GLN A 1 103 ? 7.958 6.427 -9.214 1.00 98.38 103 GLN A C 1
ATOM 792 O O . GLN A 1 103 ? 7.293 5.894 -8.329 1.00 98.38 103 GLN A O 1
ATOM 797 N N . THR A 1 104 ? 9.268 6.263 -9.303 1.00 98.12 104 THR A N 1
ATOM 798 C CA . THR A 1 104 ? 10.019 5.358 -8.437 1.00 98.12 104 THR A CA 1
ATOM 799 C C . THR A 1 104 ? 11.111 6.093 -7.680 1.00 98.12 104 THR A C 1
ATOM 801 O O . THR A 1 104 ? 11.778 6.974 -8.223 1.00 98.12 104 THR A O 1
ATOM 804 N N . ALA A 1 105 ? 11.291 5.726 -6.414 1.00 97.56 105 ALA A N 1
ATOM 805 C CA . ALA A 1 105 ? 12.355 6.233 -5.558 1.00 97.56 105 ALA A CA 1
ATOM 806 C C . ALA A 1 105 ? 12.934 5.107 -4.699 1.00 97.56 105 ALA A C 1
ATOM 808 O O . ALA A 1 105 ? 12.207 4.187 -4.320 1.00 97.56 105 ALA A O 1
ATOM 809 N N . LEU A 1 106 ? 14.225 5.189 -4.394 1.00 97.12 106 LEU A N 1
ATOM 810 C CA . LEU A 1 106 ? 14.935 4.243 -3.542 1.00 97.12 106 LEU A CA 1
ATOM 811 C C . LEU A 1 106 ? 15.225 4.854 -2.170 1.00 97.12 106 LEU A C 1
ATOM 813 O O . LEU A 1 106 ? 15.560 6.032 -2.074 1.00 97.12 106 LEU A O 1
ATOM 817 N N . THR A 1 107 ? 15.141 4.036 -1.129 1.00 95.94 107 THR A N 1
ATOM 818 C CA . THR A 1 107 ? 15.597 4.347 0.233 1.00 95.94 107 THR A CA 1
ATOM 819 C C . THR A 1 107 ? 16.441 3.193 0.770 1.00 95.94 107 THR A C 1
ATOM 821 O O . THR A 1 107 ? 16.241 2.038 0.384 1.00 95.94 107 THR A O 1
ATOM 824 N N . ALA A 1 108 ? 17.385 3.496 1.662 1.00 93.94 108 ALA A N 1
ATOM 825 C CA . ALA A 1 108 ? 18.069 2.499 2.477 1.00 93.94 108 ALA A CA 1
ATOM 826 C C . ALA A 1 108 ? 17.439 2.492 3.873 1.00 93.94 108 ALA A C 1
ATOM 828 O O . ALA A 1 108 ? 17.441 3.507 4.573 1.00 93.94 108 ALA A O 1
ATOM 829 N N . GLU A 1 109 ? 16.868 1.358 4.276 1.00 92.81 109 GLU A N 1
ATOM 830 C CA . GLU A 1 109 ? 16.080 1.265 5.503 1.00 92.81 109 GLU A CA 1
ATOM 831 C C . GLU A 1 109 ? 16.544 0.142 6.431 1.00 92.81 109 GLU A C 1
ATOM 833 O O . GLU A 1 109 ? 17.115 -0.860 6.016 1.00 92.81 109 GLU A O 1
ATOM 838 N N . GLY A 1 110 ? 16.289 0.305 7.729 1.00 86.75 110 GLY A N 1
ATOM 839 C CA . GLY A 1 110 ? 16.652 -0.694 8.731 1.00 86.75 110 GLY A CA 1
ATOM 840 C C . GLY A 1 110 ? 18.153 -0.765 9.036 1.00 86.75 110 GLY A C 1
ATOM 841 O O . GLY A 1 110 ? 18.980 -0.040 8.489 1.00 86.75 110 GLY A O 1
ATOM 842 N N . PHE A 1 111 ? 18.506 -1.651 9.971 1.00 81.06 111 PHE A N 1
ATOM 843 C CA . PHE A 1 111 ? 19.882 -1.793 10.465 1.00 81.06 111 PHE A CA 1
ATOM 844 C C . PHE A 1 111 ? 20.844 -2.341 9.401 1.00 81.06 111 PHE A C 1
ATOM 846 O O . PHE A 1 111 ? 22.022 -1.995 9.398 1.00 81.06 111 PHE A O 1
ATOM 853 N N . TYR A 1 112 ? 20.339 -3.182 8.496 1.00 81.88 112 TYR A N 1
ATOM 854 C CA . TYR A 1 112 ? 21.119 -3.777 7.411 1.00 81.88 112 TYR A CA 1
ATOM 855 C C . TYR A 1 112 ? 21.095 -2.955 6.117 1.00 81.88 112 TYR A C 1
ATOM 857 O O . TYR A 1 112 ? 21.696 -3.385 5.134 1.00 81.88 112 TYR A O 1
ATOM 865 N N . MET A 1 113 ? 20.469 -1.769 6.133 1.00 85.12 113 MET A N 1
ATOM 866 C CA . MET A 1 113 ? 20.296 -0.911 4.958 1.00 85.12 113 MET A CA 1
ATOM 867 C C . MET A 1 113 ? 19.616 -1.659 3.804 1.00 85.12 113 MET A C 1
ATOM 869 O O . MET A 1 113 ? 20.099 -1.664 2.670 1.00 85.12 113 MET A O 1
ATOM 873 N N . ASP A 1 114 ? 18.493 -2.306 4.113 1.00 90.19 114 ASP A N 1
ATOM 874 C CA . ASP A 1 114 ? 17.656 -2.979 3.132 1.00 90.19 114 ASP A CA 1
ATOM 875 C C . ASP A 1 114 ? 17.198 -1.963 2.083 1.00 90.19 114 ASP A C 1
ATOM 877 O O . ASP A 1 114 ? 16.745 -0.856 2.393 1.00 90.19 114 ASP A O 1
ATOM 881 N N . CYS A 1 115 ? 17.358 -2.335 0.818 1.00 92.94 115 CYS A N 1
ATOM 882 C CA . CYS A 1 115 ? 17.029 -1.478 -0.305 1.00 92.94 115 CYS A CA 1
ATOM 883 C C . CYS A 1 115 ? 15.528 -1.513 -0.562 1.00 92.94 115 CYS A C 1
ATOM 885 O O . CYS A 1 115 ? 14.998 -2.545 -0.982 1.00 92.94 115 CYS A O 1
ATOM 887 N N . ILE A 1 116 ? 14.841 -0.393 -0.362 1.00 96.75 116 ILE A N 1
ATOM 888 C CA . ILE A 1 116 ? 13.410 -0.297 -0.630 1.00 96.75 116 ILE A CA 1
ATOM 889 C C . ILE A 1 116 ? 13.173 0.536 -1.883 1.00 96.75 116 ILE A C 1
ATOM 891 O O . ILE A 1 116 ? 13.479 1.725 -1.924 1.00 96.75 116 ILE A O 1
ATOM 895 N N . LEU A 1 117 ? 12.550 -0.071 -2.892 1.00 97.94 117 LEU A N 1
ATOM 896 C CA . LEU A 1 117 ? 11.956 0.652 -4.009 1.00 97.94 117 LEU A CA 1
ATOM 897 C C . LEU A 1 117 ? 10.516 1.029 -3.669 1.00 97.94 117 LEU A C 1
ATOM 899 O O . LEU A 1 117 ? 9.683 0.172 -3.377 1.00 97.94 117 LEU A O 1
ATOM 903 N N . THR A 1 118 ? 10.203 2.313 -3.764 1.00 98.38 118 THR A N 1
ATOM 904 C CA . THR A 1 118 ? 8.840 2.830 -3.650 1.00 98.38 118 THR A CA 1
ATOM 905 C C . THR A 1 118 ? 8.318 3.204 -5.029 1.00 98.38 118 THR A C 1
ATOM 907 O O . THR A 1 118 ? 8.872 4.093 -5.665 1.00 98.38 118 THR A O 1
ATOM 910 N N . LEU A 1 119 ? 7.224 2.576 -5.464 1.00 98.56 119 LEU A N 1
ATOM 911 C CA . LEU A 1 119 ? 6.411 2.999 -6.602 1.00 98.56 119 LEU A CA 1
ATOM 912 C C . LEU A 1 119 ? 5.314 3.937 -6.093 1.00 98.56 119 LEU A C 1
ATOM 914 O O . LEU A 1 119 ? 4.424 3.531 -5.337 1.00 98.56 119 LEU A O 1
ATOM 918 N N . LYS A 1 120 ? 5.407 5.210 -6.468 1.00 98.31 120 LYS A N 1
ATOM 919 C CA . LYS A 1 120 ? 4.535 6.283 -6.009 1.00 98.31 120 LYS A CA 1
ATOM 920 C C . LYS A 1 120 ? 3.416 6.546 -7.016 1.00 98.31 120 LYS A C 1
ATOM 922 O O . LYS A 1 120 ? 3.662 7.035 -8.117 1.00 98.31 120 LYS A O 1
ATOM 927 N N . GLY A 1 121 ? 2.191 6.236 -6.598 1.00 97.19 121 GLY A N 1
ATOM 928 C CA . GLY A 1 121 ? 0.940 6.707 -7.189 1.00 97.19 121 GLY A CA 1
ATOM 929 C C . GLY A 1 121 ? 0.185 7.574 -6.180 1.00 97.19 121 GLY A C 1
ATOM 930 O O . GLY A 1 121 ? 0.800 8.281 -5.368 1.00 97.19 121 GLY A O 1
ATOM 931 N N . GLN A 1 122 ? -1.146 7.476 -6.171 1.00 98.00 122 GLN A N 1
ATOM 932 C CA . GLN A 1 122 ? -1.937 8.024 -5.066 1.00 98.00 122 GLN A CA 1
ATOM 933 C C . GLN A 1 122 ? -1.548 7.328 -3.759 1.00 98.00 122 GLN A C 1
ATOM 935 O O . GLN A 1 122 ? -1.247 7.993 -2.764 1.00 98.00 122 GLN A O 1
ATOM 940 N N . MET A 1 123 ? -1.398 6.001 -3.795 1.00 98.19 123 MET A N 1
ATOM 941 C CA . MET A 1 123 ? -0.767 5.242 -2.720 1.00 98.19 123 MET A CA 1
ATOM 942 C C . MET A 1 123 ? 0.713 4.993 -3.011 1.00 98.19 123 MET A C 1
ATOM 944 O O . MET A 1 123 ? 1.195 5.091 -4.139 1.00 98.19 123 MET A O 1
ATOM 948 N N . SER A 1 124 ? 1.459 4.674 -1.957 1.00 98.00 124 SER A N 1
ATOM 949 C CA . SER A 1 124 ? 2.827 4.176 -2.085 1.00 98.00 124 SER A CA 1
ATOM 950 C C . SER A 1 124 ? 2.821 2.648 -2.034 1.00 98.00 124 SER A C 1
ATOM 952 O O . SER A 1 124 ? 2.205 2.045 -1.143 1.00 98.00 124 SER A O 1
ATOM 954 N N . HIS A 1 125 ? 3.529 2.031 -2.977 1.00 98.25 125 HIS A N 1
ATOM 955 C CA . HIS A 1 125 ? 3.726 0.586 -3.062 1.00 98.25 125 HIS A CA 1
ATOM 956 C C . HIS A 1 125 ? 5.211 0.292 -2.916 1.00 98.25 125 HIS A C 1
ATOM 958 O O . HIS A 1 125 ? 6.025 0.844 -3.647 1.00 98.25 125 HIS A O 1
ATOM 964 N N . ARG A 1 126 ? 5.576 -0.512 -1.921 1.00 97.50 126 ARG A N 1
ATOM 965 C CA . ARG A 1 126 ? 6.968 -0.673 -1.495 1.00 97.50 126 ARG A CA 1
ATOM 966 C C . ARG A 1 126 ? 7.443 -2.087 -1.765 1.00 97.50 126 ARG A C 1
ATOM 968 O O . ARG A 1 126 ? 6.700 -3.040 -1.539 1.00 97.50 126 ARG A O 1
ATOM 975 N N . VAL A 1 127 ? 8.672 -2.195 -2.247 1.00 97.38 127 VAL A N 1
ATOM 976 C CA . VAL A 1 127 ? 9.310 -3.443 -2.655 1.00 97.38 127 VAL A CA 1
ATOM 977 C C . VAL A 1 127 ? 10.684 -3.493 -2.012 1.00 97.38 127 VAL A C 1
ATOM 979 O O . VAL A 1 127 ? 11.509 -2.620 -2.256 1.00 97.38 127 VAL A O 1
ATOM 982 N N . GLU A 1 128 ? 10.938 -4.521 -1.214 1.00 95.75 128 GLU A N 1
ATOM 983 C CA . GLU A 1 128 ? 12.288 -4.820 -0.747 1.00 95.75 128 GLU A CA 1
ATOM 984 C C . GLU A 1 128 ? 13.070 -5.500 -1.878 1.00 95.75 128 GLU A C 1
ATOM 986 O O . GLU A 1 128 ? 12.660 -6.542 -2.409 1.00 95.75 128 GLU A O 1
ATOM 991 N N . LEU A 1 129 ? 14.168 -4.875 -2.296 1.00 94.38 129 LEU A N 1
ATOM 992 C CA . LEU A 1 129 ? 15.026 -5.372 -3.359 1.00 94.38 129 LEU A CA 1
ATOM 993 C C . LEU A 1 129 ? 16.081 -6.321 -2.786 1.00 94.38 129 LEU A C 1
ATOM 995 O O . LEU A 1 129 ? 16.798 -6.007 -1.841 1.00 94.38 129 LEU A O 1
ATOM 999 N N . GLY A 1 130 ? 16.207 -7.487 -3.414 1.00 92.31 130 GLY A N 1
ATOM 1000 C CA . GLY A 1 130 ? 17.276 -8.441 -3.154 1.00 92.31 130 GLY A CA 1
ATOM 1001 C C . GLY A 1 130 ? 18.457 -8.264 -4.109 1.00 92.31 130 GLY A C 1
ATOM 1002 O O . GLY A 1 130 ? 18.509 -7.349 -4.926 1.00 92.31 130 GLY A O 1
ATOM 1003 N N . LYS A 1 131 ? 19.398 -9.210 -4.057 1.00 91.12 131 LYS A N 1
ATOM 1004 C CA . LYS A 1 131 ? 20.606 -9.209 -4.907 1.00 91.12 131 LYS A CA 1
ATOM 1005 C C . LYS A 1 131 ? 20.364 -9.682 -6.346 1.00 91.12 131 LYS A C 1
ATOM 1007 O O . LYS A 1 131 ? 21.217 -9.483 -7.201 1.00 91.12 131 LYS A O 1
ATOM 1012 N N . ASP A 1 132 ? 19.236 -10.344 -6.599 1.00 94.38 132 ASP A N 1
ATOM 1013 C CA . ASP A 1 132 ? 18.888 -10.867 -7.921 1.00 94.38 132 ASP A CA 1
ATOM 1014 C C . ASP A 1 132 ? 18.133 -9.820 -8.752 1.00 94.38 132 ASP A C 1
ATOM 1016 O O . ASP A 1 132 ? 16.999 -9.455 -8.427 1.00 94.38 132 ASP A O 1
ATOM 1020 N N . ALA A 1 133 ? 18.766 -9.380 -9.840 1.00 91.94 133 ALA A N 1
ATOM 1021 C CA . ALA A 1 133 ? 18.268 -8.362 -10.758 1.00 91.94 133 ALA A CA 1
ATOM 1022 C C . ALA A 1 133 ? 16.899 -8.729 -11.359 1.00 91.94 133 ALA A C 1
ATOM 1024 O O . ALA A 1 133 ? 15.957 -7.938 -11.292 1.00 91.94 133 ALA A O 1
ATOM 1025 N N . ARG A 1 134 ? 16.749 -9.949 -11.893 1.00 92.06 134 ARG A N 1
ATOM 1026 C CA . ARG A 1 134 ? 15.488 -10.394 -12.516 1.00 92.06 134 ARG A CA 1
ATOM 1027 C C . ARG A 1 134 ? 14.403 -10.658 -11.476 1.00 92.06 134 ARG A C 1
ATOM 1029 O O . ARG A 1 134 ? 13.238 -10.308 -11.682 1.00 92.06 134 ARG A O 1
ATOM 1036 N N . GLY A 1 135 ? 14.782 -11.243 -10.342 1.00 94.88 135 GLY A N 1
ATOM 1037 C CA . GLY A 1 135 ? 13.886 -11.451 -9.211 1.00 94.88 135 GLY A CA 1
ATOM 1038 C C . GLY A 1 135 ? 13.303 -10.141 -8.686 1.00 94.88 135 GLY A C 1
ATOM 1039 O O . GLY A 1 135 ? 12.121 -10.099 -8.358 1.00 94.88 135 GLY A O 1
ATOM 1040 N N . ASN A 1 136 ? 14.080 -9.054 -8.668 1.00 95.56 136 ASN A N 1
ATOM 1041 C CA . ASN A 1 136 ? 13.588 -7.730 -8.278 1.00 95.56 136 ASN A CA 1
ATOM 1042 C C . ASN A 1 136 ? 12.472 -7.226 -9.193 1.00 95.56 136 ASN A C 1
ATOM 1044 O O . ASN A 1 136 ? 11.433 -6.818 -8.683 1.00 95.56 136 ASN A O 1
ATOM 1048 N N . LEU A 1 137 ? 12.629 -7.335 -10.515 1.00 95.50 137 LEU A N 1
ATOM 1049 C CA . LEU A 1 137 ? 11.569 -6.962 -11.462 1.00 95.50 137 LEU A CA 1
ATOM 1050 C C . LEU A 1 137 ? 10.285 -7.764 -11.205 1.00 95.50 137 LEU A C 1
ATOM 1052 O O . LEU A 1 137 ? 9.199 -7.200 -11.118 1.00 95.50 137 LEU A O 1
ATOM 1056 N N . THR A 1 138 ? 10.427 -9.066 -10.943 1.00 95.19 138 THR A N 1
ATOM 1057 C CA . THR A 1 138 ? 9.289 -9.931 -10.591 1.00 95.19 138 THR A CA 1
ATOM 1058 C C . THR A 1 138 ? 8.613 -9.494 -9.283 1.00 95.19 138 THR A C 1
ATOM 1060 O O . THR A 1 138 ? 7.387 -9.478 -9.195 1.00 95.19 138 THR A O 1
ATOM 1063 N N . ARG A 1 139 ? 9.381 -9.108 -8.252 1.00 96.81 139 ARG A N 1
ATOM 1064 C CA . ARG A 1 139 ? 8.824 -8.579 -6.990 1.00 96.81 139 ARG A CA 1
ATOM 1065 C C . ARG A 1 139 ? 8.048 -7.279 -7.213 1.00 96.81 139 ARG A C 1
ATOM 1067 O O . ARG A 1 139 ? 6.984 -7.115 -6.619 1.00 96.81 139 ARG A O 1
ATOM 1074 N N . ILE A 1 140 ? 8.553 -6.391 -8.071 1.00 97.44 140 ILE A N 1
ATOM 1075 C CA . ILE A 1 140 ? 7.881 -5.136 -8.430 1.00 97.44 140 ILE A CA 1
ATOM 1076 C C . ILE A 1 140 ? 6.526 -5.426 -9.081 1.00 97.44 140 ILE A C 1
ATOM 1078 O O . ILE A 1 140 ? 5.505 -4.887 -8.646 1.00 97.44 140 ILE A O 1
ATOM 1082 N N . ASP A 1 141 ? 6.494 -6.326 -10.066 1.00 96.25 141 ASP A N 1
ATOM 1083 C CA . ASP A 1 141 ? 5.248 -6.724 -10.723 1.00 96.25 141 ASP A CA 1
ATOM 1084 C C . ASP A 1 141 ? 4.262 -7.359 -9.743 1.00 96.25 141 ASP A C 1
ATOM 1086 O O . ASP A 1 141 ? 3.080 -7.018 -9.752 1.00 96.25 141 ASP A O 1
ATOM 1090 N N . ASN A 1 142 ? 4.738 -8.227 -8.848 1.00 97.06 142 ASN A N 1
ATOM 1091 C CA . ASN A 1 142 ? 3.898 -8.850 -7.826 1.00 97.06 142 ASN A CA 1
ATOM 1092 C C . ASN A 1 142 ? 3.238 -7.816 -6.907 1.00 97.06 142 ASN A C 1
ATOM 1094 O O . ASN A 1 142 ? 2.064 -7.962 -6.570 1.00 97.06 142 ASN A O 1
ATOM 1098 N N . VAL A 1 143 ? 3.961 -6.760 -6.526 1.00 97.88 143 VAL A N 1
ATOM 1099 C CA . VAL A 1 143 ? 3.414 -5.688 -5.687 1.00 97.88 143 VAL A CA 1
ATOM 1100 C C . VAL A 1 143 ? 2.323 -4.901 -6.419 1.00 97.88 143 VAL A C 1
ATOM 1102 O O . VAL A 1 143 ? 1.271 -4.646 -5.831 1.00 97.88 143 VAL A O 1
ATOM 1105 N N . LEU A 1 144 ? 2.506 -4.584 -7.705 1.00 97.75 144 LEU A N 1
ATOM 1106 C CA . LEU A 1 144 ? 1.458 -3.935 -8.506 1.00 97.75 144 LEU A CA 1
ATOM 1107 C C . LEU A 1 144 ? 0.256 -4.865 -8.750 1.00 97.75 144 LEU A C 1
ATOM 1109 O O . LEU A 1 144 ? -0.895 -4.437 -8.666 1.00 97.75 144 LEU A O 1
ATOM 1113 N N . ASN A 1 145 ? 0.502 -6.155 -8.983 1.00 96.50 145 ASN A N 1
ATOM 1114 C CA . ASN A 1 145 ? -0.544 -7.161 -9.181 1.00 96.50 145 ASN A CA 1
ATOM 1115 C C . ASN A 1 145 ? -1.337 -7.459 -7.896 1.00 96.50 145 ASN A C 1
ATOM 1117 O O . ASN A 1 145 ? -2.454 -7.967 -7.970 1.00 96.50 145 ASN A O 1
ATOM 1121 N N . ALA A 1 146 ? -0.798 -7.121 -6.720 1.00 97.56 146 ALA A N 1
ATOM 1122 C CA . ALA A 1 146 ? -1.475 -7.272 -5.434 1.00 97.56 146 ALA A CA 1
ATOM 1123 C C . ALA A 1 146 ? -2.435 -6.113 -5.095 1.00 97.56 146 ALA A C 1
ATOM 1125 O O . ALA A 1 146 ? -3.198 -6.221 -4.129 1.00 97.56 146 ALA A O 1
ATOM 1126 N N . ILE A 1 147 ? -2.445 -5.021 -5.872 1.00 98.25 147 ILE A N 1
ATOM 1127 C CA . ILE A 1 147 ? -3.316 -3.857 -5.628 1.00 98.25 147 ILE A CA 1
ATOM 1128 C C . ILE A 1 147 ? -4.806 -4.244 -5.522 1.00 98.25 147 ILE A C 1
ATOM 1130 O O . ILE A 1 147 ? -5.437 -3.806 -4.558 1.00 98.25 147 ILE A O 1
ATOM 1134 N N . PRO A 1 148 ? -5.387 -5.092 -6.398 1.00 98.12 148 PRO A N 1
ATOM 1135 C CA . PRO A 1 148 ? -6.793 -5.488 -6.283 1.00 98.12 148 PRO A CA 1
ATOM 1136 C C . PRO A 1 148 ? -7.110 -6.216 -4.971 1.00 98.12 148 PRO A C 1
ATOM 1138 O O . PRO A 1 148 ? -8.127 -5.943 -4.333 1.00 98.12 148 PRO A O 1
ATOM 1141 N N . ALA A 1 149 ? -6.220 -7.108 -4.527 1.00 98.38 149 ALA A N 1
ATOM 1142 C CA . ALA A 1 149 ? -6.381 -7.809 -3.256 1.00 98.38 149 ALA A CA 1
ATOM 1143 C C . ALA A 1 149 ? -6.301 -6.830 -2.074 1.00 98.38 149 ALA A C 1
ATOM 1145 O O . ALA A 1 149 ? -7.132 -6.880 -1.168 1.00 98.38 149 ALA A O 1
ATOM 1146 N N . ARG A 1 150 ? -5.351 -5.886 -2.112 1.00 98.00 150 ARG A N 1
ATOM 1147 C CA . ARG A 1 150 ? -5.210 -4.830 -1.101 1.00 98.00 150 ARG A CA 1
ATOM 1148 C C . ARG A 1 150 ? -6.443 -3.922 -1.048 1.00 98.00 150 ARG A C 1
ATOM 1150 O O . ARG A 1 150 ? -6.899 -3.602 0.048 1.00 98.00 150 ARG A O 1
ATOM 1157 N N . LEU A 1 151 ? -7.003 -3.550 -2.202 1.00 98.56 151 LEU A N 1
ATOM 1158 C CA . LEU A 1 151 ? -8.244 -2.778 -2.303 1.00 98.56 151 LEU A CA 1
ATOM 1159 C C . LEU A 1 151 ? -9.408 -3.520 -1.643 1.00 98.56 151 LEU A C 1
ATOM 1161 O O . LEU A 1 151 ? -10.118 -2.940 -0.823 1.00 98.56 151 LEU A O 1
ATOM 1165 N N . ASN A 1 152 ? -9.580 -4.805 -1.959 1.00 98.56 152 ASN A N 1
ATOM 1166 C CA . ASN A 1 152 ? -10.637 -5.613 -1.361 1.00 98.56 152 ASN A CA 1
ATOM 1167 C C . ASN A 1 152 ? -10.494 -5.700 0.166 1.00 98.56 152 ASN A C 1
ATOM 1169 O O . ASN A 1 152 ? -11.465 -5.492 0.889 1.00 98.56 152 ASN A O 1
ATOM 1173 N N . SER A 1 153 ? -9.276 -5.913 0.671 1.00 98.50 153 SER A N 1
ATOM 1174 C CA . SER A 1 153 ? -9.011 -5.924 2.113 1.00 98.50 153 SER A CA 1
ATOM 1175 C C . SER A 1 153 ? -9.367 -4.597 2.792 1.00 98.50 153 SER A C 1
ATOM 1177 O O . SER A 1 153 ? -9.903 -4.611 3.897 1.00 98.50 153 SER A O 1
ATOM 1179 N N . GLN A 1 154 ? -9.126 -3.451 2.141 1.00 98.56 154 GLN A N 1
ATOM 1180 C CA . GLN A 1 154 ? -9.531 -2.142 2.673 1.00 98.56 154 GLN A CA 1
ATOM 1181 C C . GLN A 1 154 ? -11.055 -1.954 2.675 1.00 98.56 154 GLN A C 1
ATOM 1183 O O . GLN A 1 154 ? -11.592 -1.411 3.637 1.00 98.56 154 GLN A O 1
ATOM 1188 N N . LYS A 1 155 ? -11.765 -2.450 1.652 1.00 98.69 155 LYS A N 1
ATOM 1189 C CA . LYS A 1 155 ? -13.240 -2.433 1.612 1.00 98.69 155 LYS A CA 1
ATOM 1190 C C . LYS A 1 155 ? -13.841 -3.261 2.751 1.00 98.69 155 LYS A C 1
ATOM 1192 O O . LYS A 1 155 ? -14.670 -2.751 3.498 1.00 98.69 155 LYS A O 1
ATOM 1197 N N . VAL A 1 156 ? -13.341 -4.480 2.956 1.00 98.75 156 VAL A N 1
ATOM 1198 C CA . VAL A 1 156 ? -13.753 -5.343 4.078 1.00 98.75 156 VAL A CA 1
ATOM 1199 C C . VAL A 1 156 ? -13.421 -4.698 5.429 1.00 98.75 156 VAL A C 1
ATOM 1201 O O . VAL A 1 156 ? -14.227 -4.738 6.357 1.00 98.75 156 VAL A O 1
ATOM 1204 N N . TYR A 1 157 ? -12.250 -4.070 5.561 1.00 98.62 157 TYR A N 1
ATOM 1205 C CA . TYR A 1 157 ? -11.884 -3.349 6.782 1.00 98.62 157 TYR A CA 1
ATOM 1206 C C . TYR A 1 157 ? -12.848 -2.192 7.082 1.00 98.62 157 TYR A C 1
ATOM 1208 O O . TYR A 1 157 ? -13.300 -2.057 8.218 1.00 98.62 157 TYR A O 1
ATOM 1216 N N . LEU A 1 158 ? -13.224 -1.407 6.068 1.00 98.75 158 LEU A N 1
ATOM 1217 C CA . LEU A 1 158 ? -14.193 -0.321 6.205 1.00 98.75 158 LEU A CA 1
ATOM 1218 C C . LEU A 1 158 ? -15.573 -0.828 6.660 1.00 98.75 158 LEU A C 1
ATOM 1220 O O . LEU A 1 158 ? -16.168 -0.250 7.569 1.00 98.75 158 LEU A O 1
ATOM 1224 N N . GLU A 1 159 ? -16.070 -1.918 6.074 1.00 98.69 159 GLU A N 1
ATOM 1225 C CA . GLU A 1 159 ? -17.328 -2.550 6.498 1.00 98.69 159 GLU A CA 1
ATOM 1226 C C . GLU A 1 159 ? -17.268 -3.009 7.962 1.00 98.69 159 GLU A C 1
ATOM 1228 O O . GLU A 1 159 ? -18.185 -2.745 8.744 1.00 98.69 159 GLU A O 1
ATOM 1233 N N . ASN A 1 160 ? -16.150 -3.616 8.368 1.00 98.62 160 ASN A N 1
ATOM 1234 C CA . ASN A 1 160 ? -15.934 -4.037 9.750 1.00 98.62 160 ASN A CA 1
ATOM 1235 C C . ASN A 1 160 ? -15.875 -2.855 10.727 1.00 98.62 160 ASN A C 1
ATOM 1237 O O . ASN A 1 160 ? -16.362 -2.986 11.850 1.00 98.62 160 ASN A O 1
ATOM 1241 N N . LEU A 1 161 ? -15.297 -1.713 10.335 1.00 98.62 161 LEU A N 1
ATOM 1242 C CA . LEU A 1 161 ? -15.303 -0.496 11.155 1.00 98.62 161 LEU A CA 1
ATOM 1243 C C . LEU A 1 161 ? -16.727 0.019 11.372 1.00 98.62 161 LEU A C 1
ATOM 1245 O O . LEU A 1 161 ? -17.083 0.363 12.498 1.00 98.62 161 LEU A O 1
ATOM 1249 N N . TYR A 1 162 ? -17.559 0.021 10.327 1.00 98.62 162 TYR A N 1
ATOM 1250 C CA . TYR A 1 162 ? -18.966 0.401 10.452 1.00 98.62 162 TYR A CA 1
ATOM 1251 C C . TYR A 1 162 ? -19.731 -0.535 11.391 1.00 98.62 162 TYR A C 1
ATOM 1253 O O . TYR A 1 162 ? -20.418 -0.058 12.294 1.00 98.62 162 TYR A O 1
ATOM 1261 N N . ALA A 1 163 ? -19.569 -1.852 11.242 1.00 98.44 163 ALA A N 1
ATOM 1262 C CA . ALA A 1 163 ? -20.220 -2.826 12.118 1.00 98.44 163 ALA A CA 1
ATOM 1263 C C . ALA A 1 163 ? -19.785 -2.673 13.588 1.00 98.44 163 ALA A C 1
ATOM 1265 O O . ALA A 1 163 ? -20.622 -2.685 14.492 1.00 98.44 163 ALA A O 1
ATOM 1266 N N . GLN A 1 164 ? -18.485 -2.477 13.835 1.00 97.62 164 GLN A N 1
ATOM 1267 C CA . GLN A 1 164 ? -17.950 -2.250 15.181 1.00 97.62 164 GLN A CA 1
ATOM 1268 C C . GLN A 1 164 ? -18.443 -0.937 15.789 1.00 97.62 164 GLN A C 1
ATOM 1270 O O . GLN A 1 164 ? -18.761 -0.900 16.976 1.00 97.62 164 GLN A O 1
ATOM 1275 N N . MET A 1 165 ? -18.546 0.124 14.988 1.00 98.06 165 MET A N 1
ATOM 1276 C CA . MET A 1 165 ? -19.080 1.406 15.434 1.00 98.06 165 MET A CA 1
ATOM 1277 C C . MET A 1 165 ? -20.554 1.279 15.849 1.00 98.06 165 MET A C 1
ATOM 1279 O O . MET A 1 165 ? -20.927 1.772 16.910 1.00 98.06 165 MET A O 1
ATOM 1283 N N . GLU A 1 166 ? -21.393 0.587 15.073 1.00 97.56 166 GLU A N 1
ATOM 1284 C CA . GLU A 1 166 ? -22.805 0.367 15.434 1.00 97.56 166 GLU A CA 1
ATOM 1285 C C . GLU A 1 166 ? -22.962 -0.513 16.684 1.00 97.56 166 GLU A C 1
ATOM 1287 O O . GLU A 1 166 ? -23.782 -0.223 17.563 1.00 97.56 166 GLU A O 1
ATOM 1292 N N . ALA A 1 167 ? -22.125 -1.544 16.828 1.00 96.31 167 ALA A N 1
ATOM 1293 C CA . ALA A 1 167 ? -22.071 -2.337 18.053 1.00 96.31 167 ALA A CA 1
ATOM 1294 C C . ALA A 1 167 ? -21.665 -1.474 19.262 1.00 96.31 167 ALA A C 1
ATOM 1296 O O . ALA A 1 167 ? -22.331 -1.508 20.295 1.00 96.31 167 ALA A O 1
ATOM 1297 N N . ALA A 1 168 ? -20.631 -0.637 19.123 1.00 95.56 168 ALA A N 1
ATOM 1298 C CA . ALA A 1 168 ? -20.183 0.276 20.172 1.00 95.56 168 ALA A CA 1
ATOM 1299 C C . ALA A 1 168 ? -21.275 1.277 20.582 1.00 95.56 168 ALA A C 1
ATOM 1301 O O . ALA A 1 168 ? -21.470 1.495 21.776 1.00 95.56 168 ALA A O 1
ATOM 1302 N N . LYS A 1 169 ? -22.035 1.829 19.624 1.00 95.88 169 LYS A N 1
ATOM 1303 C CA . LYS A 1 169 ? -23.198 2.690 19.912 1.00 95.88 169 LYS A CA 1
ATOM 1304 C C . LYS A 1 169 ? -24.276 1.962 20.710 1.00 95.88 169 LYS A C 1
ATOM 1306 O O . LYS A 1 169 ? -24.885 2.561 21.586 1.00 95.88 169 LYS A O 1
ATOM 1311 N N . THR A 1 170 ? -24.504 0.684 20.410 1.00 95.38 170 THR A N 1
ATOM 1312 C CA . THR A 1 170 ? -25.510 -0.137 21.100 1.00 95.38 170 THR A CA 1
ATOM 1313 C C . THR A 1 170 ? -25.084 -0.491 22.528 1.00 95.38 170 THR A C 1
ATOM 1315 O O . THR A 1 170 ? -25.926 -0.582 23.418 1.00 95.38 170 THR A O 1
ATOM 1318 N N . GLU A 1 171 ? -23.788 -0.718 22.761 1.00 92.69 171 GLU A N 1
ATOM 1319 C CA . GLU A 1 171 ? -23.229 -1.012 24.091 1.00 92.69 171 GLU A CA 1
ATOM 1320 C C . GLU A 1 171 ? -23.077 0.233 24.978 1.00 92.69 171 GLU A C 1
ATOM 1322 O O . GLU A 1 171 ? -23.108 0.135 26.211 1.00 92.69 171 GLU A O 1
ATOM 1327 N N . LEU A 1 172 ? -22.916 1.407 24.367 1.00 93.88 172 LEU A N 1
ATOM 1328 C CA . LEU A 1 172 ? -22.800 2.660 25.096 1.00 93.88 172 LEU A CA 1
ATOM 1329 C C . LEU A 1 172 ? -24.096 2.965 25.865 1.00 93.88 172 LEU A C 1
ATOM 1331 O O . LEU A 1 172 ? -25.201 2.883 25.338 1.00 93.88 172 LEU A O 1
ATOM 1335 N N . GLY A 1 173 ? -23.959 3.329 27.137 1.00 87.81 173 GLY A N 1
ATOM 1336 C CA . GLY A 1 173 ? -25.070 3.664 28.024 1.00 87.81 173 GLY A CA 1
ATOM 1337 C C . GLY A 1 173 ? -25.792 2.464 28.641 1.00 87.81 173 GLY A C 1
ATOM 1338 O O . GLY A 1 173 ? -26.684 2.671 29.468 1.00 87.81 173 GLY A O 1
ATOM 1339 N N . LYS A 1 174 ? -25.417 1.216 28.314 1.00 91.88 174 LYS A N 1
ATOM 1340 C CA . LYS A 1 174 ? -25.977 0.048 29.009 1.00 91.88 174 LYS A CA 1
ATOM 1341 C C . LYS A 1 174 ? -25.647 0.103 30.509 1.00 91.88 174 LYS A C 1
ATOM 1343 O O . LYS A 1 174 ? -24.527 0.457 30.882 1.00 91.88 174 LYS A O 1
ATOM 1348 N N . PRO A 1 175 ? -26.607 -0.224 31.394 1.00 87.00 175 PRO A N 1
ATOM 1349 C CA . PRO A 1 175 ? -26.371 -0.197 32.830 1.00 87.00 175 PRO A CA 1
ATOM 1350 C C . PRO A 1 175 ? -25.443 -1.338 33.263 1.00 87.00 175 PRO A C 1
ATOM 1352 O O . PRO A 1 175 ? -25.422 -2.409 32.656 1.00 87.00 175 PRO A O 1
ATOM 1355 N N . PHE A 1 176 ? -24.723 -1.126 34.368 1.00 85.81 176 PHE A N 1
ATOM 1356 C CA . PHE A 1 176 ? -23.966 -2.194 35.022 1.00 85.81 176 PHE A CA 1
ATOM 1357 C C . PHE A 1 176 ? -24.928 -3.326 35.438 1.00 85.81 176 PHE A C 1
ATOM 1359 O O . PHE A 1 176 ? -25.934 -3.018 36.088 1.00 85.81 176 PHE A O 1
ATOM 1366 N N . PRO A 1 177 ? -24.656 -4.599 35.081 1.00 77.38 177 PRO A N 1
ATOM 1367 C CA . PRO A 1 177 ? -25.498 -5.725 35.479 1.00 77.38 177 PRO A CA 1
ATOM 1368 C C . PRO A 1 177 ? -25.670 -5.775 37.003 1.00 77.38 177 PRO A C 1
ATOM 1370 O O . PRO A 1 177 ? -24.691 -5.593 37.730 1.00 77.38 177 PRO A O 1
ATOM 1373 N N . GLN A 1 178 ? -26.910 -5.973 37.467 1.00 67.06 178 GLN A N 1
ATOM 1374 C CA . GLN A 1 178 ? -27.229 -6.109 38.896 1.00 67.06 178 GLN A CA 1
ATOM 1375 C C . GLN A 1 178 ? -26.780 -7.457 39.457 1.00 67.06 178 GLN A C 1
ATOM 1377 O O . GLN A 1 178 ? -26.890 -8.465 38.722 1.00 67.06 178 GLN A O 1
#